Protein AF-A0A212DD60-F1 (afdb_monomer_lite)

Radius of gyration: 28.93 Å; chains: 1; bounding box: 45×68×99 Å

Secondary structure (DSSP, 8-state):
--------------------------S-S-TT-TTSSS----TTS---TTS-TTS--SHHHHHHHHHHHHHHHHHHHTTT---HHHHHHHHHHHHHHHHHHHHHHHHHHHHHT------HHHHHHHHHTHHHHHHHHHHHHHHHHHHHHHHHHHHHHHHHHHHHHHHHHHHTTSTTTTTTS--

Sequence (183 aa):
MNPAGLAAAGTPRQRKWRAQAPRSRSCLRPPLSPQDWEVQYQQDTPVAPRFDVNAPDLYIPAMAFITYVLVAGLALGTQDRFSPDLLGLQASSALAWLTLEVLAILLSLYLVTVNTDLSTIDLVAFLGYKYVGMIGGVLMGLLFGKIGYYLVLGWCCVSIFVFMVSWGSREGGTQGTQAFWTA

pLDDT: mean 71.84, std 19.44, range [35.56, 94.88]

InterPro domains:
  IPR005578 Yif1 family [PF03878] (31-165)
  IPR005578 Yif1 family [PTHR14083] (35-167)
  IPR036259 MFS transporter superfamily [SSF103473] (83-169)

Foldseek 3Di:
DDDDDDDDDDDDDDPPPPPPPPPPPPPPDPPPDPVVPDDPPPPPDPDPPVPGPPQLDLVLLVVLLVLLLVLVQVLCVVVVNRDVVVSVVVSVVVVVVLVVQLVVVVVVCVVVVDDDPDDSSSSSSVSSVVSVLVSCLSVLCSVVNPVRNVVSVVVVVVVVVCVVVVVVVVVVPPPPPVVVVVD

Structure (mmCIF, N/CA/C/O 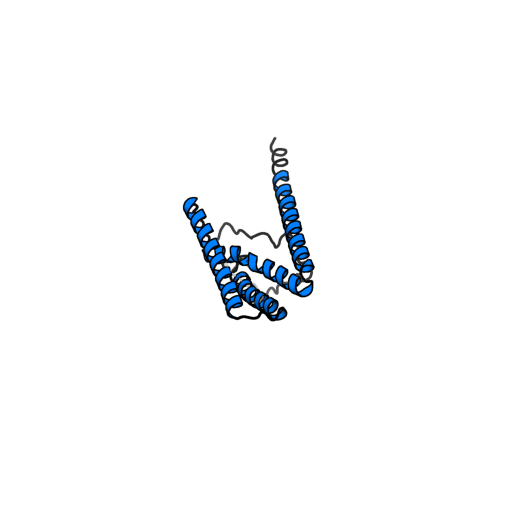backbone):
data_AF-A0A212DD60-F1
#
_entry.id   AF-A0A212DD60-F1
#
loop_
_atom_site.group_PDB
_atom_site.id
_atom_site.type_symbol
_atom_site.label_atom_id
_atom_site.label_alt_id
_atom_site.label_comp_id
_atom_site.label_asym_id
_atom_site.label_entity_id
_atom_site.label_seq_id
_atom_site.pdbx_PDB_ins_code
_atom_site.Cartn_x
_atom_site.Cartn_y
_atom_site.Cartn_z
_atom_site.occupancy
_atom_site.B_iso_or_equiv
_atom_site.auth_seq_id
_atom_site.auth_comp_id
_atom_site.auth_asym_id
_atom_site.auth_atom_id
_atom_site.pdbx_PDB_model_num
ATOM 1 N N . MET A 1 1 ? 7.075 41.152 -78.340 1.00 37.38 1 MET A N 1
ATOM 2 C CA . MET A 1 1 ? 6.644 42.468 -77.824 1.00 37.38 1 MET A CA 1
ATOM 3 C C . MET A 1 1 ? 5.267 42.321 -77.169 1.00 37.38 1 MET A C 1
ATOM 5 O O . MET A 1 1 ? 4.423 41.653 -77.745 1.00 37.38 1 MET A O 1
ATOM 9 N N . ASN A 1 2 ? 5.113 42.862 -75.954 1.00 40.03 2 ASN A N 1
ATOM 10 C CA . ASN A 1 2 ? 3.927 42.901 -75.055 1.00 40.03 2 ASN A CA 1
ATOM 11 C C . ASN A 1 2 ? 2.747 43.743 -75.646 1.00 40.03 2 ASN A C 1
ATOM 13 O O . ASN A 1 2 ? 3.021 44.391 -76.656 1.00 40.03 2 ASN A O 1
ATOM 17 N N . PRO A 1 3 ? 1.528 43.890 -75.038 1.00 50.59 3 PRO A N 1
ATOM 18 C CA . PRO A 1 3 ? 1.118 43.521 -73.667 1.00 50.59 3 PRO A CA 1
ATOM 19 C C . PRO A 1 3 ? -0.326 42.984 -73.411 1.00 50.59 3 PRO A C 1
ATOM 21 O O . PRO A 1 3 ? -1.246 43.091 -74.211 1.00 50.59 3 PRO A O 1
ATOM 24 N N . ALA A 1 4 ? -0.445 42.445 -72.191 1.00 40.06 4 ALA A N 1
ATOM 25 C CA . ALA A 1 4 ? -1.545 42.313 -71.221 1.00 40.06 4 ALA A CA 1
ATOM 26 C C . ALA A 1 4 ? -2.932 42.971 -71.432 1.00 40.06 4 ALA A C 1
ATOM 28 O O . ALA A 1 4 ? -3.050 44.119 -71.846 1.00 40.06 4 ALA A O 1
ATOM 29 N N . GLY A 1 5 ? -3.964 42.290 -70.905 1.00 40.28 5 GLY A N 1
ATOM 30 C CA . GLY A 1 5 ? -5.256 42.908 -70.574 1.00 40.28 5 GLY A CA 1
ATOM 31 C C . GLY A 1 5 ? -6.358 41.954 -70.096 1.00 40.28 5 GLY A C 1
ATOM 32 O O . GLY A 1 5 ? -7.496 42.090 -70.526 1.00 40.28 5 GLY A O 1
ATOM 33 N N . LEU A 1 6 ? -6.042 40.959 -69.256 1.00 40.97 6 LEU A N 1
ATOM 34 C CA . LEU A 1 6 ? -7.022 40.004 -68.723 1.00 40.97 6 LEU A CA 1
ATOM 35 C C . LEU A 1 6 ? -7.804 40.641 -67.558 1.00 40.97 6 LEU A C 1
ATOM 37 O O . LEU A 1 6 ? -7.264 40.840 -66.471 1.00 40.97 6 LEU A O 1
ATOM 41 N N . ALA A 1 7 ? -9.076 40.954 -67.791 1.00 43.47 7 ALA A N 1
ATOM 42 C CA . ALA A 1 7 ? -10.038 41.351 -66.772 1.00 43.47 7 ALA A CA 1
ATOM 43 C C . ALA A 1 7 ? -10.883 40.139 -66.360 1.00 43.47 7 ALA A C 1
ATOM 45 O O . ALA A 1 7 ? -11.528 39.543 -67.214 1.00 43.47 7 ALA A O 1
ATOM 46 N N . ALA A 1 8 ? -10.909 39.803 -65.068 1.00 44.59 8 ALA A N 1
ATOM 47 C CA . ALA A 1 8 ? -12.108 39.326 -64.369 1.00 44.59 8 ALA A CA 1
ATOM 48 C C . ALA A 1 8 ? -11.802 39.094 -62.882 1.00 44.59 8 ALA A C 1
ATOM 50 O O . ALA A 1 8 ? -10.918 38.328 -62.506 1.00 44.59 8 ALA A O 1
ATOM 51 N N . ALA A 1 9 ? -12.562 39.791 -62.045 1.00 48.00 9 ALA A N 1
ATOM 52 C CA . ALA A 1 9 ? -12.536 39.741 -60.595 1.00 48.00 9 ALA A CA 1
ATOM 53 C C . ALA A 1 9 ? -12.984 38.376 -60.036 1.00 48.00 9 ALA A C 1
ATOM 55 O O . ALA A 1 9 ? -13.905 37.755 -60.562 1.00 48.00 9 ALA A O 1
ATOM 56 N N . GLY A 1 10 ? -12.385 37.951 -58.917 1.00 44.12 10 GLY A N 1
ATOM 57 C CA . GLY A 1 10 ? -12.728 36.692 -58.252 1.00 44.12 10 GLY A CA 1
ATOM 58 C C . GLY A 1 10 ? -12.247 36.590 -56.802 1.00 44.12 10 GLY A C 1
ATOM 59 O O . GLY A 1 10 ? -11.324 35.846 -56.510 1.00 44.12 10 GLY A O 1
ATOM 60 N N . THR A 1 11 ? -12.947 37.287 -55.900 1.00 51.59 11 THR A N 1
ATOM 61 C CA . THR A 1 11 ? -13.166 36.983 -54.463 1.00 51.59 11 THR A CA 1
ATOM 62 C C . THR A 1 11 ? -11.984 36.906 -53.466 1.00 51.59 11 THR A C 1
ATOM 64 O O . THR A 1 11 ? -10.980 36.238 -53.706 1.00 51.59 11 THR A O 1
ATOM 67 N N . PRO A 1 12 ? -12.122 37.511 -52.264 1.00 45.69 12 PRO A N 1
ATOM 68 C CA . PRO A 1 12 ? -11.106 37.450 -51.218 1.00 45.69 12 PRO A CA 1
ATOM 69 C C . PRO A 1 12 ? -10.978 36.029 -50.655 1.00 45.69 12 PRO A C 1
ATOM 71 O O . PRO A 1 12 ? -11.964 35.370 -50.321 1.00 45.69 12 PRO A O 1
ATOM 74 N N . ARG A 1 13 ? -9.726 35.578 -50.526 1.00 50.28 13 ARG A N 1
ATOM 75 C CA . ARG A 1 13 ? -9.309 34.292 -49.955 1.00 50.28 13 ARG A CA 1
ATOM 76 C C . ARG A 1 13 ? -9.891 34.137 -48.542 1.00 50.28 13 ARG A C 1
ATOM 78 O O . ARG A 1 13 ? -9.369 34.670 -47.566 1.00 50.28 13 ARG A O 1
ATOM 85 N N . GLN A 1 14 ? -11.001 33.414 -48.448 1.00 42.41 14 GLN A N 1
ATOM 86 C CA . GLN A 1 14 ? -11.628 33.008 -47.196 1.00 42.41 14 GLN A CA 1
ATOM 87 C C . GLN A 1 14 ? -10.619 32.210 -46.361 1.00 42.41 14 GLN A C 1
ATOM 89 O O . GLN A 1 14 ? -10.235 31.096 -46.719 1.00 42.41 14 GLN A O 1
ATOM 94 N N . ARG A 1 15 ? -10.209 32.792 -45.228 1.00 53.84 15 ARG A N 1
ATOM 95 C CA . ARG A 1 15 ? -9.576 32.105 -44.099 1.00 53.84 15 ARG A CA 1
ATOM 96 C C . ARG A 1 15 ? -10.538 31.014 -43.614 1.00 53.84 15 ARG A C 1
ATOM 98 O O . ARG A 1 15 ? -11.402 31.254 -42.780 1.00 53.84 15 ARG A O 1
ATOM 105 N N . LYS A 1 16 ? -10.404 29.810 -44.165 1.00 44.06 16 LYS A N 1
ATOM 106 C CA . LYS A 1 16 ? -11.079 28.597 -43.695 1.00 44.06 16 LYS A CA 1
ATOM 107 C C . LYS A 1 16 ? -10.050 27.632 -43.121 1.00 44.06 16 LYS A C 1
ATOM 109 O O . LYS A 1 16 ? -9.906 26.513 -43.593 1.00 44.06 16 LYS A O 1
ATOM 114 N N . TRP A 1 17 ? -9.410 28.031 -42.027 1.00 35.56 17 TRP A N 1
ATOM 115 C CA . TRP A 1 17 ? -9.067 27.042 -41.010 1.00 35.56 17 TRP A CA 1
ATOM 116 C C . TRP A 1 17 ? -10.346 26.795 -40.218 1.00 35.56 17 TRP A C 1
ATOM 118 O O . TRP A 1 17 ? -10.566 27.353 -39.147 1.00 35.56 17 TRP A O 1
ATOM 128 N N . ARG A 1 18 ? -11.258 26.015 -40.819 1.00 42.81 18 ARG A N 1
ATOM 129 C CA . ARG A 1 18 ? -12.286 25.335 -40.036 1.00 42.81 18 ARG A CA 1
ATOM 130 C C . ARG A 1 18 ? -11.508 24.520 -39.019 1.00 42.81 18 ARG A C 1
ATOM 132 O O . ARG A 1 18 ? -10.772 23.621 -39.416 1.00 42.81 18 ARG A O 1
ATOM 139 N N . ALA A 1 19 ? -11.671 24.854 -37.745 1.00 47.44 19 ALA A N 1
ATOM 140 C CA . ALA A 1 19 ? -11.376 23.945 -36.659 1.00 47.44 19 ALA A CA 1
ATOM 141 C C . ALA A 1 19 ? -11.888 22.558 -37.072 1.00 47.44 19 ALA A C 1
ATOM 143 O O . ALA A 1 19 ? -13.089 22.365 -37.287 1.00 47.44 19 ALA A O 1
ATOM 144 N N . GLN A 1 20 ? -10.964 21.625 -37.285 1.00 50.19 20 GLN A N 1
ATOM 145 C CA . GLN A 1 20 ? -11.284 20.212 -37.347 1.00 50.19 20 GLN A CA 1
ATOM 146 C C . GLN A 1 20 ? -11.753 19.842 -35.946 1.00 50.19 20 GLN A C 1
ATOM 148 O O . GLN A 1 20 ? -10.970 19.475 -35.080 1.00 50.19 20 GLN A O 1
ATOM 153 N N . ALA A 1 21 ? -13.049 20.029 -35.706 1.00 43.25 21 ALA A N 1
ATOM 154 C CA . ALA A 1 21 ? -13.714 19.436 -34.568 1.00 43.25 21 ALA A CA 1
ATOM 155 C C . ALA A 1 21 ? -13.488 17.919 -34.676 1.00 43.25 21 ALA A C 1
ATOM 157 O O . ALA A 1 21 ? -13.837 17.342 -35.717 1.00 43.25 21 ALA A O 1
ATOM 158 N N . PRO A 1 22 ? -12.888 17.264 -33.668 1.00 45.69 22 PRO A N 1
ATOM 159 C CA . PRO A 1 22 ? -12.775 15.819 -33.682 1.00 45.69 22 PRO A CA 1
ATOM 160 C C . PRO A 1 22 ? -14.198 15.269 -33.737 1.00 45.69 22 PRO A C 1
ATOM 162 O O . PRO A 1 22 ? -15.049 15.607 -32.911 1.00 45.69 22 PRO A O 1
ATOM 165 N N . ARG A 1 23 ? -14.493 14.479 -34.774 1.00 46.38 23 ARG A N 1
ATOM 166 C CA . ARG A 1 23 ? -15.780 13.797 -34.911 1.00 46.38 23 ARG A CA 1
ATOM 167 C C . ARG A 1 23 ? -15.928 12.870 -33.707 1.00 46.38 23 ARG A C 1
ATOM 169 O O . ARG A 1 23 ? -15.377 11.776 -33.689 1.00 46.38 23 ARG A O 1
ATOM 176 N N . SER A 1 24 ? -16.678 13.339 -32.715 1.00 50.94 24 SER A N 1
ATOM 177 C CA . SER A 1 24 ? -17.151 12.577 -31.564 1.00 50.94 24 SER A CA 1
ATOM 178 C C . SER A 1 24 ? -18.050 11.436 -32.050 1.00 50.94 24 SER A C 1
ATOM 180 O O . SER A 1 24 ? -19.264 11.572 -32.189 1.00 50.94 24 SER A O 1
ATOM 182 N N . ARG A 1 25 ? -17.425 10.319 -32.424 1.00 44.94 25 ARG A N 1
ATOM 183 C CA . ARG A 1 25 ? -18.072 9.021 -32.659 1.00 44.94 25 ARG A CA 1
ATOM 184 C C . ARG A 1 25 ? -17.256 7.889 -32.025 1.00 44.94 25 ARG A C 1
ATOM 186 O O . ARG A 1 25 ? -17.195 6.794 -32.567 1.00 44.94 25 ARG A O 1
ATOM 193 N N . SER A 1 26 ? -16.645 8.159 -30.873 1.00 51.16 26 SER A N 1
ATOM 194 C CA . SER A 1 26 ? -15.806 7.190 -30.149 1.00 51.16 26 SER A CA 1
ATOM 195 C C . SER A 1 26 ? -16.390 6.759 -28.801 1.00 51.16 26 SER A C 1
ATOM 197 O O . SER A 1 26 ? -15.675 6.190 -27.992 1.00 51.16 26 SER A O 1
ATOM 199 N N . CYS A 1 27 ? -17.678 6.999 -28.537 1.00 48.38 27 CYS A N 1
ATOM 200 C CA . CYS A 1 27 ? -18.286 6.659 -27.241 1.00 48.38 27 CYS A CA 1
ATOM 201 C C . CYS A 1 27 ? -18.984 5.287 -27.205 1.00 48.38 27 CYS A C 1
ATOM 203 O O . CYS A 1 27 ? -19.535 4.924 -26.175 1.00 48.38 27 CYS A O 1
ATOM 205 N N . LEU A 1 28 ? -18.973 4.523 -28.302 1.00 54.62 28 LEU A N 1
ATOM 206 C CA . LEU A 1 28 ? -19.529 3.161 -28.361 1.00 54.62 28 LEU A CA 1
ATOM 207 C C . LEU A 1 28 ? -18.463 2.136 -28.768 1.00 54.62 28 LEU A C 1
ATOM 209 O O . LEU A 1 28 ? -18.697 1.267 -29.605 1.00 54.62 28 LEU A O 1
ATOM 213 N N . ARG A 1 29 ? -17.260 2.246 -28.200 1.00 50.09 29 ARG A N 1
ATOM 214 C CA . ARG A 1 29 ? -16.301 1.142 -28.244 1.00 50.09 29 ARG A CA 1
ATOM 215 C C . ARG A 1 29 ? -16.354 0.423 -26.893 1.00 50.09 29 ARG A C 1
ATOM 217 O O . ARG A 1 29 ? -16.260 1.102 -25.871 1.00 50.09 29 ARG A O 1
ATOM 224 N N . PRO A 1 30 ? -16.581 -0.902 -26.861 1.00 53.88 30 PRO A N 1
ATOM 225 C CA . PRO A 1 30 ? -16.566 -1.647 -25.611 1.00 53.88 30 PRO A CA 1
ATOM 226 C C . PRO A 1 30 ? -15.186 -1.507 -24.946 1.00 53.88 30 PRO A C 1
ATOM 228 O O . PRO A 1 30 ? -14.181 -1.539 -25.655 1.00 53.88 30 PRO A O 1
ATOM 231 N N . PRO A 1 31 ? -15.119 -1.377 -23.610 1.00 54.91 31 PRO A N 1
ATOM 232 C CA . PRO A 1 31 ? -13.901 -1.042 -22.857 1.00 54.91 31 PRO A CA 1
ATOM 233 C C . PRO A 1 31 ? -12.820 -2.143 -22.846 1.00 54.91 31 PRO A C 1
ATOM 235 O O . PRO A 1 31 ? -11.879 -2.070 -22.068 1.00 54.91 31 PRO A O 1
ATOM 238 N N . LEU A 1 32 ? -12.957 -3.174 -23.684 1.00 52.44 32 LEU A N 1
ATOM 239 C CA . LEU A 1 32 ? -12.063 -4.330 -23.777 1.00 52.44 32 LEU A CA 1
ATOM 240 C C . LEU A 1 32 ? -11.499 -4.513 -25.201 1.00 52.44 32 LEU A C 1
ATOM 242 O O . LEU A 1 32 ? -11.320 -5.639 -25.662 1.00 52.44 32 LEU A O 1
ATOM 246 N N . SER A 1 33 ? -11.237 -3.431 -25.941 1.00 48.25 33 SER A N 1
ATOM 247 C CA . SER A 1 33 ? -10.481 -3.529 -27.198 1.00 48.25 33 SER A CA 1
ATOM 248 C C . SER A 1 33 ? -9.036 -3.964 -26.914 1.00 48.25 33 SER A C 1
ATOM 250 O O . SER A 1 33 ? -8.317 -3.252 -26.212 1.00 48.25 33 SER A O 1
ATOM 252 N N . PRO A 1 34 ? -8.553 -5.082 -27.494 1.00 58.25 34 PRO A N 1
ATOM 253 C CA . PRO A 1 34 ? -7.191 -5.551 -27.269 1.00 58.25 34 PRO A CA 1
ATOM 254 C C . PRO A 1 34 ? -6.089 -4.654 -27.856 1.00 58.25 34 PRO A C 1
ATOM 256 O O . PRO A 1 34 ? -4.925 -5.009 -27.764 1.00 58.25 34 PRO A O 1
ATOM 259 N N . GLN A 1 35 ? -6.427 -3.551 -28.519 1.00 51.91 35 GLN A N 1
ATOM 260 C CA . GLN A 1 35 ? -5.444 -2.644 -29.114 1.00 51.91 35 GLN A CA 1
ATOM 261 C C . GLN A 1 35 ? -5.081 -1.460 -28.206 1.00 51.91 35 GLN A C 1
ATOM 263 O O . GLN A 1 35 ? -4.056 -0.833 -28.435 1.00 51.91 35 GLN A O 1
ATOM 268 N N . ASP A 1 36 ? -5.882 -1.157 -27.179 1.00 48.06 36 ASP A N 1
ATOM 269 C CA . ASP A 1 36 ? -5.658 0.017 -26.317 1.00 48.06 36 ASP A CA 1
ATOM 270 C C . ASP A 1 36 ? -4.779 -0.293 -25.081 1.00 48.06 36 ASP A C 1
ATOM 272 O O . ASP A 1 36 ? -4.447 0.619 -24.330 1.00 48.06 36 ASP A O 1
ATOM 276 N N . TRP A 1 37 ? -4.397 -1.562 -24.859 1.00 54.91 37 TRP A N 1
ATOM 277 C CA . TRP A 1 37 ? -3.524 -1.995 -23.749 1.00 54.91 37 TRP A CA 1
ATOM 278 C C . TRP A 1 37 ? -2.078 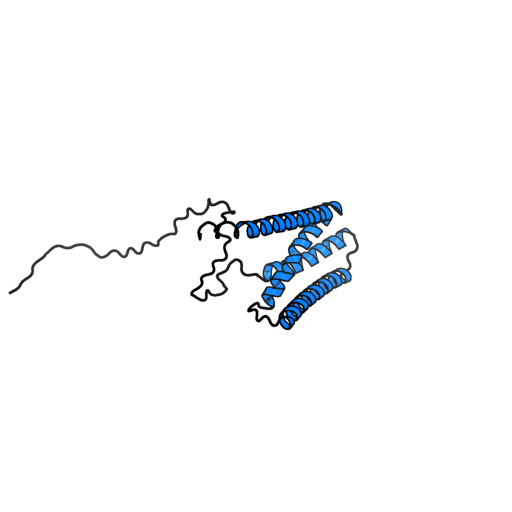-2.291 -24.170 1.00 54.91 37 TRP A C 1
ATOM 280 O O . TRP A 1 37 ? -1.265 -2.659 -23.322 1.00 54.91 37 TRP A O 1
ATOM 290 N N . GLU A 1 38 ? -1.736 -2.149 -25.455 1.00 48.22 38 GLU A N 1
ATOM 291 C CA . GLU A 1 38 ? -0.331 -2.206 -25.861 1.00 48.22 38 GLU A CA 1
ATOM 292 C C . GLU A 1 38 ? 0.395 -0.944 -25.388 1.00 48.22 38 GLU A C 1
ATOM 294 O O . GLU A 1 38 ? -0.006 0.180 -25.698 1.00 48.22 38 GLU A O 1
ATOM 299 N N . VAL A 1 39 ? 1.495 -1.142 -24.661 1.00 51.41 39 VAL A N 1
ATOM 300 C CA . VAL A 1 39 ? 2.445 -0.075 -24.339 1.00 51.41 39 VAL A CA 1
ATOM 301 C C . VAL A 1 39 ? 3.002 0.460 -25.662 1.00 51.41 39 VAL A C 1
ATOM 303 O O . VAL A 1 39 ? 3.687 -0.253 -26.397 1.00 51.41 39 VAL A O 1
ATOM 306 N N . GLN A 1 40 ? 2.671 1.706 -26.007 1.00 50.06 40 GLN A N 1
ATOM 307 C CA . GLN A 1 40 ? 3.165 2.374 -27.213 1.00 50.06 40 GLN A CA 1
ATOM 308 C C . GLN A 1 40 ? 4.657 2.696 -27.047 1.00 50.06 40 GLN A C 1
ATOM 310 O O . GLN A 1 40 ? 5.035 3.777 -26.600 1.00 50.06 40 GLN A O 1
ATOM 315 N N . TYR A 1 41 ? 5.525 1.766 -27.441 1.00 47.66 41 TYR A N 1
ATOM 316 C CA . TYR A 1 41 ? 6.954 2.031 -27.571 1.00 47.66 41 TYR A CA 1
ATOM 317 C C . TYR A 1 41 ? 7.206 2.853 -28.847 1.00 47.66 41 TYR A C 1
ATOM 319 O O . TYR A 1 41 ? 7.440 2.307 -29.924 1.00 47.66 41 TYR A O 1
ATOM 327 N N . GLN A 1 42 ? 7.147 4.187 -28.756 1.00 44.91 42 GLN A N 1
ATOM 328 C CA . GLN A 1 42 ? 7.713 5.044 -29.804 1.00 44.91 42 GLN A CA 1
ATOM 329 C C . GLN A 1 42 ? 9.241 4.969 -29.728 1.00 44.91 42 GLN A C 1
ATOM 331 O O . GLN A 1 42 ? 9.862 5.550 -28.844 1.00 44.91 42 GLN A O 1
ATOM 336 N N . GLN A 1 43 ? 9.842 4.248 -30.670 1.00 53.69 43 GLN A N 1
ATOM 337 C CA . GLN A 1 43 ? 11.259 3.889 -30.636 1.00 53.69 43 GLN A CA 1
ATOM 338 C C . GLN A 1 43 ? 12.221 5.014 -31.079 1.00 53.69 43 GLN A C 1
ATOM 340 O O . GLN A 1 43 ? 13.425 4.844 -30.948 1.00 53.69 43 GLN A O 1
ATOM 345 N N . ASP A 1 44 ? 11.726 6.179 -31.528 1.00 46.19 44 ASP A N 1
ATOM 346 C CA . ASP A 1 44 ? 12.571 7.199 -32.184 1.00 46.19 44 ASP A CA 1
ATOM 347 C C . ASP A 1 44 ? 12.399 8.653 -31.698 1.00 46.19 44 ASP A C 1
ATOM 349 O O . ASP A 1 44 ? 12.858 9.596 -32.346 1.00 46.19 44 ASP A O 1
ATOM 353 N N . THR A 1 45 ? 11.772 8.913 -30.547 1.00 46.31 45 THR A N 1
ATOM 354 C CA . THR A 1 45 ? 11.842 10.246 -29.909 1.00 46.31 45 THR A CA 1
ATOM 355 C C . THR A 1 45 ? 11.603 10.122 -28.404 1.00 46.31 45 THR A C 1
ATOM 357 O O . THR A 1 45 ? 10.675 9.412 -28.025 1.00 46.31 45 THR A O 1
ATOM 360 N N . PRO A 1 46 ? 12.373 10.797 -27.523 1.00 44.88 46 PRO A N 1
ATOM 361 C CA . PRO A 1 46 ? 12.106 10.771 -26.089 1.00 44.88 46 PRO A CA 1
ATOM 362 C C . PRO A 1 46 ? 10.738 11.407 -25.823 1.00 44.88 46 PRO A C 1
ATOM 364 O O . PRO A 1 46 ? 10.584 12.629 -25.865 1.00 44.88 46 PRO A O 1
ATOM 367 N N . VAL A 1 47 ? 9.717 10.584 -25.595 1.00 52.72 47 VAL A N 1
ATOM 368 C CA . VAL A 1 47 ? 8.409 11.066 -25.158 1.00 52.72 47 VAL A CA 1
ATOM 369 C C . VAL A 1 47 ? 8.556 11.481 -23.698 1.00 52.72 47 VAL A C 1
ATOM 371 O O . VAL A 1 47 ? 9.077 10.732 -22.874 1.00 52.72 47 VAL A O 1
ATOM 374 N N . ALA A 1 48 ? 8.138 12.703 -23.367 1.00 48.75 48 ALA A N 1
ATOM 375 C CA . ALA A 1 48 ? 8.192 13.168 -21.990 1.00 48.75 48 ALA A CA 1
ATOM 376 C C . ALA A 1 48 ? 7.387 12.203 -21.082 1.00 48.75 48 ALA A C 1
ATOM 378 O O . ALA A 1 48 ? 6.240 11.905 -21.425 1.00 48.75 48 ALA A O 1
ATOM 379 N N . PRO A 1 49 ? 7.910 11.790 -19.908 1.00 47.88 49 PRO A N 1
ATOM 380 C CA . PRO A 1 49 ? 7.294 10.813 -18.987 1.00 47.88 49 PRO A CA 1
ATOM 381 C C . PRO A 1 49 ? 5.865 11.115 -18.485 1.00 47.88 49 PRO A C 1
ATOM 383 O O . PRO A 1 49 ? 5.311 10.361 -17.698 1.00 47.88 49 PRO A O 1
ATOM 386 N N . ARG A 1 50 ? 5.254 12.230 -18.906 1.00 51.38 50 ARG A N 1
ATOM 387 C CA . ARG A 1 50 ? 3.865 12.622 -18.608 1.00 51.38 50 ARG A CA 1
ATOM 388 C C . ARG A 1 50 ? 2.823 12.011 -19.559 1.00 51.38 50 ARG A C 1
ATOM 390 O O . ARG A 1 50 ? 1.641 12.269 -19.358 1.00 51.38 50 ARG A O 1
ATOM 397 N N . PHE A 1 51 ? 3.235 11.290 -20.604 1.00 49.34 51 PHE A N 1
ATOM 398 C CA . PHE A 1 51 ? 2.337 10.818 -21.671 1.00 49.34 51 PHE A CA 1
ATOM 399 C C . PHE A 1 51 ? 2.032 9.316 -21.656 1.00 49.34 51 PHE A C 1
ATOM 401 O O . PHE A 1 51 ? 1.238 8.877 -22.485 1.00 49.34 51 PHE A O 1
ATOM 408 N N . ASP A 1 52 ? 2.586 8.546 -20.718 1.00 53.78 52 ASP A N 1
ATOM 409 C CA . ASP A 1 52 ? 2.187 7.153 -20.522 1.00 53.78 52 ASP A CA 1
ATOM 410 C C . ASP A 1 52 ? 1.218 7.058 -19.336 1.00 53.78 52 ASP A C 1
ATOM 412 O O . ASP A 1 52 ? 1.592 7.257 -18.180 1.00 53.78 52 ASP A O 1
ATOM 416 N N . VAL A 1 53 ? -0.062 6.822 -19.636 1.00 55.56 53 VAL A N 1
ATOM 417 C CA . VAL A 1 53 ? -1.139 6.700 -18.635 1.00 55.56 53 VAL A CA 1
ATOM 418 C C . VAL A 1 53 ? -0.938 5.460 -17.755 1.00 55.56 53 VAL A C 1
ATOM 420 O O . VAL A 1 53 ? -1.488 5.402 -16.659 1.00 55.56 53 VAL A O 1
ATOM 423 N N . ASN A 1 54 ? -0.139 4.490 -18.215 1.00 56.75 54 ASN A N 1
ATOM 424 C CA . ASN A 1 54 ? 0.109 3.226 -17.530 1.00 56.75 54 ASN A CA 1
ATOM 425 C C . ASN A 1 54 ? 1.452 3.192 -16.772 1.00 56.75 54 ASN A C 1
ATOM 427 O O . ASN A 1 54 ? 1.847 2.137 -16.274 1.00 56.75 54 ASN A O 1
ATOM 431 N N . ALA A 1 55 ? 2.173 4.318 -16.697 1.00 58.88 55 ALA A N 1
ATOM 432 C CA . ALA A 1 55 ? 3.393 4.400 -15.901 1.00 58.88 55 ALA A CA 1
ATOM 433 C C . ALA A 1 55 ? 3.067 4.158 -14.412 1.00 58.88 55 ALA A C 1
ATOM 435 O O . ALA A 1 55 ? 2.092 4.727 -13.913 1.00 58.88 55 ALA A O 1
ATOM 436 N N . PRO A 1 56 ? 3.852 3.322 -13.701 1.00 65.38 56 PRO A N 1
ATOM 437 C CA . PRO A 1 56 ? 3.565 2.923 -12.327 1.00 65.38 56 PRO A CA 1
ATOM 438 C C . PRO A 1 56 ? 3.537 4.150 -11.411 1.00 65.38 56 PRO A C 1
ATOM 440 O O . PRO A 1 56 ? 4.557 4.768 -11.116 1.00 65.38 56 PRO A O 1
ATOM 443 N N . ASP A 1 57 ? 2.342 4.521 -10.970 1.00 79.06 57 ASP A N 1
ATOM 444 C CA . ASP A 1 57 ? 2.105 5.679 -10.129 1.00 79.06 57 ASP A CA 1
ATOM 445 C C . ASP A 1 57 ? 2.236 5.316 -8.644 1.00 79.06 57 ASP A C 1
ATOM 447 O O . ASP A 1 57 ? 1.808 4.259 -8.180 1.00 79.06 57 ASP A O 1
ATOM 451 N N . LEU A 1 58 ? 2.806 6.227 -7.853 1.00 82.25 58 LEU A N 1
ATOM 452 C CA . LEU A 1 58 ? 2.914 6.040 -6.403 1.00 82.25 58 LEU A CA 1
ATOM 453 C C . LEU A 1 58 ? 1.590 6.336 -5.671 1.00 82.25 58 LEU A C 1
ATOM 455 O O . LEU A 1 58 ? 1.430 5.984 -4.501 1.00 82.25 58 LEU A O 1
ATOM 459 N N . TYR A 1 59 ? 0.629 6.987 -6.335 1.00 85.81 59 TYR A N 1
ATOM 460 C CA . TYR A 1 59 ? -0.616 7.420 -5.701 1.00 85.81 59 TYR A CA 1
ATOM 461 C C . TYR A 1 59 ? -1.477 6.234 -5.261 1.00 85.81 59 TYR A C 1
ATOM 463 O O . TYR A 1 59 ? -1.893 6.192 -4.100 1.00 85.81 59 TYR A O 1
ATOM 471 N N . ILE A 1 60 ? -1.710 5.262 -6.151 1.00 86.56 60 ILE A N 1
ATOM 472 C CA . ILE A 1 60 ? -2.514 4.075 -5.830 1.00 86.56 60 ILE A CA 1
ATOM 473 C C . ILE A 1 60 ? -1.926 3.309 -4.625 1.00 86.56 60 ILE A C 1
ATOM 475 O O . ILE A 1 60 ? -2.657 3.098 -3.653 1.00 86.56 60 ILE A O 1
ATOM 479 N N . PRO A 1 61 ? -0.625 2.966 -4.594 1.00 87.62 61 PRO A N 1
ATOM 480 C CA . PRO A 1 61 ? 0.024 2.345 -3.438 1.00 87.62 61 PRO A CA 1
ATOM 481 C C . PRO A 1 61 ? -0.039 3.162 -2.143 1.00 87.62 61 PRO A C 1
ATOM 483 O O . PRO A 1 61 ? -0.308 2.605 -1.076 1.00 87.62 61 PRO A O 1
ATOM 486 N N . ALA A 1 62 ? 0.176 4.480 -2.209 1.00 88.69 62 ALA A N 1
ATOM 487 C CA . ALA A 1 62 ? 0.141 5.341 -1.027 1.00 88.69 62 ALA A CA 1
ATOM 488 C C . ALA A 1 62 ? -1.269 5.412 -0.418 1.00 88.69 62 ALA A C 1
ATOM 490 O O . ALA A 1 62 ? -1.445 5.260 0.794 1.00 88.69 62 ALA A O 1
ATOM 491 N N . MET A 1 63 ? -2.289 5.578 -1.261 1.00 92.31 63 MET A N 1
ATOM 492 C CA . MET A 1 63 ? -3.682 5.569 -0.818 1.00 92.31 63 MET A CA 1
ATOM 493 C C . MET A 1 63 ? -4.114 4.187 -0.319 1.00 92.31 63 MET A C 1
ATOM 495 O O . MET A 1 63 ? -4.826 4.090 0.684 1.00 92.31 63 MET A O 1
ATOM 499 N N . ALA A 1 64 ? -3.645 3.111 -0.955 1.00 91.50 64 ALA A N 1
ATOM 500 C CA . ALA A 1 64 ? -3.876 1.746 -0.492 1.00 91.50 64 ALA A CA 1
ATOM 501 C C . ALA A 1 64 ? -3.273 1.511 0.904 1.00 91.50 64 ALA A C 1
ATOM 503 O O . ALA A 1 64 ? -3.912 0.929 1.775 1.00 91.50 64 ALA A O 1
ATOM 504 N N . PHE A 1 65 ? -2.076 2.025 1.179 1.00 91.62 65 PHE A N 1
ATOM 505 C CA . PHE A 1 65 ? -1.483 1.911 2.509 1.00 91.62 65 PHE A CA 1
ATOM 506 C C . PHE A 1 65 ? -2.330 2.608 3.588 1.00 91.62 65 PHE A C 1
ATOM 508 O O . PHE A 1 65 ? -2.643 2.009 4.618 1.00 91.62 65 PHE A O 1
ATOM 515 N N . ILE A 1 66 ? -2.764 3.849 3.341 1.00 92.44 66 ILE A N 1
ATOM 516 C CA . ILE A 1 66 ? -3.588 4.609 4.297 1.00 92.44 66 ILE A CA 1
ATOM 517 C C . ILE A 1 66 ? -4.924 3.898 4.541 1.00 92.44 66 ILE A C 1
ATOM 519 O O . ILE A 1 66 ? -5.332 3.694 5.684 1.00 92.44 66 ILE A O 1
ATOM 523 N N . THR A 1 67 ? -5.599 3.481 3.470 1.00 93.44 67 THR A N 1
ATOM 524 C CA . THR A 1 67 ? -6.886 2.779 3.569 1.00 93.44 67 THR A CA 1
ATOM 525 C C . THR A 1 67 ? -6.754 1.428 4.261 1.00 93.44 67 THR A C 1
ATOM 527 O O . THR A 1 67 ? -7.615 1.090 5.068 1.00 93.44 67 THR A O 1
ATOM 530 N N . TYR A 1 68 ? -5.664 0.689 4.044 1.00 93.12 68 TYR A N 1
ATOM 531 C CA . TYR A 1 68 ? -5.375 -0.540 4.780 1.00 93.12 68 TYR A CA 1
ATOM 532 C C . TYR A 1 68 ? -5.288 -0.297 6.291 1.00 93.12 68 TYR A C 1
ATOM 534 O O . TYR A 1 68 ? -5.932 -1.014 7.056 1.00 93.12 68 TYR A O 1
ATOM 542 N N . VAL A 1 69 ? -4.559 0.736 6.730 1.00 92.19 69 VAL A N 1
ATOM 543 C CA . VAL A 1 69 ? -4.456 1.087 8.158 1.00 92.19 69 VAL A CA 1
ATOM 544 C C . VAL A 1 69 ? -5.827 1.460 8.731 1.00 92.19 69 VAL A C 1
ATOM 546 O O . VAL A 1 69 ? -6.189 0.997 9.813 1.00 92.19 69 VAL A O 1
ATOM 549 N N . LEU A 1 70 ? -6.625 2.237 7.993 1.00 92.00 70 LEU A N 1
ATOM 550 C CA . LEU A 1 70 ? -7.974 2.627 8.416 1.00 92.00 70 LEU A CA 1
ATOM 551 C C . LEU A 1 70 ? -8.928 1.430 8.514 1.00 92.00 70 LEU A C 1
ATOM 553 O O . LEU A 1 70 ? -9.658 1.307 9.495 1.00 92.00 70 LEU A O 1
ATOM 557 N N . VAL A 1 71 ? -8.913 0.535 7.525 1.00 91.31 71 VAL A N 1
ATOM 558 C CA . VAL A 1 71 ? -9.764 -0.663 7.493 1.00 91.31 71 VAL A CA 1
ATOM 559 C C . VAL A 1 71 ? -9.335 -1.667 8.564 1.00 91.31 71 VAL A C 1
ATOM 561 O O . VAL A 1 71 ? -10.192 -2.253 9.223 1.00 91.31 71 VAL A O 1
ATOM 564 N N . ALA A 1 72 ? -8.032 -1.834 8.802 1.00 89.06 72 ALA A N 1
ATOM 565 C CA . ALA A 1 72 ? -7.526 -2.640 9.911 1.00 89.06 72 ALA A CA 1
ATOM 566 C C . ALA A 1 72 ? -7.970 -2.066 11.267 1.00 89.06 72 ALA A C 1
ATOM 568 O O . ALA A 1 72 ? -8.401 -2.816 12.142 1.00 89.06 72 ALA A O 1
ATOM 569 N N . GLY A 1 73 ? -7.946 -0.738 11.419 1.00 89.00 73 GLY A N 1
ATOM 570 C CA . GLY A 1 73 ? -8.525 -0.055 12.572 1.00 89.00 73 GLY A CA 1
ATOM 571 C C . GLY A 1 73 ? -10.006 -0.347 12.731 1.00 89.00 73 GLY A C 1
ATOM 572 O O . GLY A 1 73 ? -10.425 -0.825 13.779 1.00 89.00 73 GLY A O 1
ATOM 573 N N . LEU A 1 74 ? -10.794 -0.135 11.676 1.00 90.62 74 LEU A N 1
ATOM 574 C CA . LEU A 1 74 ? -12.225 -0.427 11.680 1.00 90.62 74 LEU A CA 1
ATOM 575 C C . LEU A 1 74 ? -12.502 -1.873 12.118 1.00 90.62 74 LEU A C 1
ATOM 577 O O . LEU A 1 74 ? -13.350 -2.097 12.979 1.00 90.62 74 LEU A O 1
ATOM 581 N N . ALA A 1 75 ? -11.748 -2.841 11.593 1.00 88.19 75 ALA A N 1
ATOM 582 C CA . ALA A 1 75 ? -11.873 -4.244 11.975 1.00 88.19 75 ALA A CA 1
ATOM 583 C C . ALA A 1 75 ? -11.570 -4.480 13.469 1.00 88.19 75 ALA A C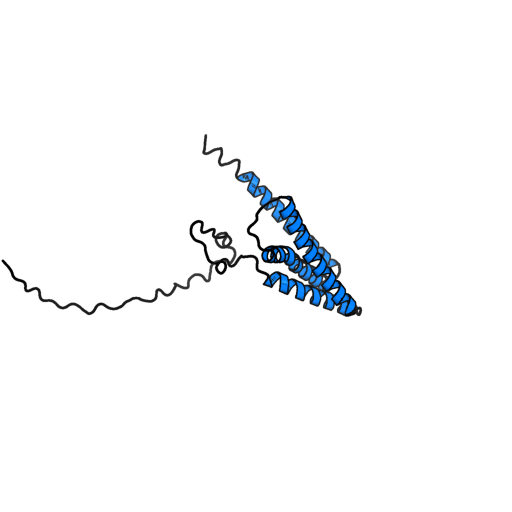 1
ATOM 585 O O . ALA A 1 75 ? -12.331 -5.179 14.138 1.00 88.19 75 ALA A O 1
ATOM 586 N N . LEU A 1 76 ? -10.518 -3.863 14.022 1.00 87.38 76 LEU A N 1
ATOM 587 C CA . LEU A 1 76 ? -10.214 -3.916 15.462 1.00 87.38 76 LEU A CA 1
ATOM 588 C C . LEU A 1 76 ? -11.317 -3.267 16.311 1.00 87.38 76 LEU A C 1
ATOM 590 O O . LEU A 1 76 ? -11.613 -3.733 17.413 1.00 87.38 76 LEU A O 1
ATOM 594 N N . GLY A 1 77 ? -11.960 -2.227 15.784 1.00 86.75 77 GLY A N 1
ATOM 595 C CA . GLY A 1 77 ? -13.082 -1.563 16.431 1.00 86.75 77 GLY A CA 1
ATOM 596 C C . GLY A 1 77 ? -14.349 -2.367 16.507 1.00 86.75 77 GLY A C 1
ATOM 597 O O . GLY A 1 77 ? -14.990 -2.380 17.550 1.00 86.75 77 GLY A O 1
ATOM 598 N N . THR A 1 78 ? -14.674 -3.099 15.444 1.00 86.25 78 THR A N 1
ATOM 599 C CA . THR A 1 78 ? -15.819 -4.021 15.469 1.00 86.25 78 THR A CA 1
ATOM 600 C C . THR A 1 78 ? -15.661 -5.161 16.478 1.00 86.25 78 THR A C 1
ATOM 602 O O . THR A 1 78 ? -16.629 -5.852 16.767 1.00 86.25 78 THR A O 1
ATOM 605 N N . GLN A 1 79 ? -14.454 -5.360 17.016 1.00 83.94 79 GLN A N 1
ATOM 606 C CA . GLN A 1 79 ? -14.141 -6.380 18.016 1.00 83.94 79 GLN A CA 1
ATOM 607 C C . GLN A 1 79 ? -13.969 -5.801 19.432 1.00 83.94 79 GLN A C 1
ATOM 609 O O . GLN A 1 79 ? -13.466 -6.512 20.301 1.00 83.94 79 GLN A O 1
ATOM 614 N N . ASP A 1 80 ? -14.310 -4.523 19.662 1.00 81.62 80 ASP A N 1
ATOM 615 C CA . ASP A 1 80 ? -14.126 -3.799 20.937 1.00 81.62 80 ASP A CA 1
ATOM 616 C C . ASP A 1 80 ? -12.675 -3.815 21.467 1.00 81.62 80 ASP A C 1
ATOM 618 O O . ASP A 1 80 ? -12.404 -3.639 22.655 1.00 81.62 80 ASP A O 1
ATOM 622 N N . ARG A 1 81 ? -11.703 -4.029 20.572 1.00 82.88 81 ARG A N 1
ATOM 623 C CA . ARG A 1 81 ? -10.264 -4.155 20.874 1.00 82.88 81 ARG A CA 1
ATOM 624 C C . ARG A 1 81 ? -9.478 -2.964 20.340 1.00 82.88 81 ARG A C 1
ATOM 626 O O . ARG A 1 81 ? -8.284 -3.078 20.057 1.00 82.88 81 ARG A O 1
ATOM 633 N N . PHE A 1 82 ? -10.145 -1.825 20.172 1.00 80.81 82 PHE A N 1
ATOM 634 C CA . PHE A 1 82 ? -9.498 -0.621 19.680 1.00 80.81 82 PHE A CA 1
ATOM 635 C C . PHE A 1 82 ? -8.440 -0.164 20.682 1.00 80.81 82 PHE A C 1
ATOM 637 O O . PHE A 1 82 ? -8.749 0.302 21.774 1.00 80.81 82 PHE A O 1
ATOM 644 N N . SER A 1 83 ? -7.180 -0.290 20.283 1.00 86.12 83 SER A N 1
ATOM 645 C CA . SER A 1 83 ? -6.061 0.339 20.962 1.00 86.12 83 SER A CA 1
ATOM 646 C C . SER A 1 83 ? -5.251 1.109 19.921 1.00 86.12 83 SER A C 1
ATOM 648 O O . SER A 1 83 ? -4.861 0.514 18.908 1.00 86.12 83 SER A O 1
ATOM 650 N N . PRO A 1 84 ? -5.007 2.416 20.123 1.00 84.94 84 PRO A N 1
ATOM 651 C CA . PRO A 1 84 ? -4.209 3.212 19.195 1.00 84.94 84 PRO A CA 1
ATOM 652 C C . PRO A 1 84 ? -2.784 2.658 19.040 1.00 84.94 84 PRO A C 1
ATOM 654 O O . PRO A 1 84 ? -2.212 2.766 17.956 1.00 84.94 84 PRO A O 1
ATOM 657 N N . ASP A 1 85 ? -2.254 1.976 20.063 1.00 90.69 85 ASP A N 1
ATOM 658 C CA . ASP A 1 85 ? -0.968 1.275 19.996 1.00 90.69 85 ASP A CA 1
ATOM 659 C C . ASP A 1 85 ? -0.958 0.161 18.945 1.00 90.69 85 ASP A C 1
ATOM 661 O O . ASP A 1 85 ? 0.008 0.024 18.200 1.00 90.69 85 ASP A O 1
ATOM 665 N N . LEU A 1 86 ? -2.042 -0.616 18.828 1.00 88.62 86 LEU A N 1
ATOM 666 C CA . LEU A 1 86 ? -2.128 -1.700 17.842 1.00 88.62 86 LEU A CA 1
ATOM 667 C C . LEU A 1 86 ? -2.208 -1.155 16.416 1.00 88.62 86 LEU A C 1
ATOM 669 O O . LEU A 1 86 ? -1.600 -1.716 15.506 1.00 88.62 86 LEU A O 1
ATOM 673 N N . LEU A 1 87 ? -2.924 -0.045 16.225 1.00 90.38 87 LEU A N 1
ATOM 674 C CA . LEU A 1 87 ? -3.020 0.617 14.927 1.00 90.38 87 LEU A CA 1
ATOM 675 C C . LEU A 1 87 ? -1.657 1.167 14.486 1.00 90.38 87 LEU A C 1
ATOM 677 O O . LEU A 1 87 ? -1.232 0.949 13.350 1.00 90.38 87 LEU A O 1
ATOM 681 N N . GLY A 1 88 ? -0.957 1.839 15.405 1.00 90.88 88 GLY A N 1
ATOM 682 C CA . GLY A 1 88 ? 0.385 2.367 15.175 1.00 90.88 88 GLY A CA 1
ATOM 683 C C . GLY A 1 88 ? 1.411 1.263 14.922 1.00 90.88 88 GLY A C 1
ATOM 684 O O . GLY A 1 88 ? 2.227 1.382 14.007 1.00 90.88 88 GLY A O 1
ATOM 685 N N . LEU A 1 89 ? 1.336 0.157 15.667 1.00 92.81 89 LEU A N 1
ATOM 686 C CA . LEU A 1 89 ? 2.200 -1.009 15.482 1.00 92.81 89 LEU A CA 1
ATOM 687 C C . LEU A 1 89 ? 1.953 -1.695 14.131 1.00 92.81 89 LEU A C 1
ATOM 689 O O . LEU A 1 89 ? 2.903 -2.044 13.429 1.00 92.81 89 LEU A O 1
ATOM 693 N N . GLN A 1 90 ? 0.690 -1.857 13.731 1.00 91.81 90 GLN A N 1
ATOM 694 C CA . GLN A 1 90 ? 0.333 -2.447 12.441 1.00 91.81 90 GLN A CA 1
ATOM 695 C C . GLN A 1 90 ? 0.806 -1.573 11.273 1.00 91.81 90 GLN A C 1
ATOM 697 O O . GLN A 1 90 ? 1.384 -2.081 10.314 1.00 91.81 90 GLN A O 1
ATOM 702 N N . ALA A 1 91 ? 0.614 -0.254 11.364 1.00 92.75 91 ALA A N 1
ATOM 703 C CA . ALA A 1 91 ? 1.089 0.684 10.351 1.00 92.75 91 ALA A CA 1
ATOM 704 C C . ALA A 1 91 ? 2.625 0.685 10.258 1.00 92.75 91 ALA A C 1
ATOM 706 O O . ALA A 1 91 ? 3.184 0.588 9.166 1.00 92.75 91 ALA A O 1
ATOM 707 N N . SER A 1 92 ? 3.310 0.731 11.405 1.00 94.88 92 SER A N 1
ATOM 708 C CA . SER A 1 92 ? 4.776 0.760 11.465 1.00 94.88 92 SER A CA 1
ATOM 709 C C . SER A 1 92 ? 5.399 -0.544 10.971 1.00 94.88 92 SER A C 1
ATOM 711 O O . SER A 1 92 ? 6.383 -0.508 10.239 1.00 94.88 92 SER A O 1
ATOM 713 N N . SER A 1 93 ? 4.819 -1.698 11.317 1.00 94.00 93 SER A N 1
ATOM 714 C CA . SER A 1 93 ? 5.309 -3.000 10.847 1.00 94.00 93 SER A CA 1
ATOM 715 C C . SER A 1 93 ? 5.093 -3.193 9.343 1.00 94.00 93 SER A C 1
ATOM 717 O O . SER A 1 93 ? 5.990 -3.687 8.661 1.00 94.00 93 SER A O 1
ATOM 719 N N . ALA A 1 94 ? 3.961 -2.740 8.794 1.00 91.62 94 ALA A N 1
ATOM 720 C CA . ALA A 1 94 ? 3.717 -2.746 7.353 1.00 91.62 94 ALA A CA 1
ATOM 721 C C . ALA A 1 94 ? 4.704 -1.836 6.595 1.00 91.62 94 ALA A C 1
ATOM 723 O O . ALA A 1 94 ? 5.258 -2.239 5.571 1.00 91.62 94 ALA A O 1
ATOM 724 N N . LEU A 1 95 ? 4.986 -0.639 7.121 1.00 91.50 95 LEU A N 1
ATOM 725 C CA . LEU A 1 95 ? 5.969 0.282 6.541 1.00 91.50 95 LEU A CA 1
ATOM 726 C C . LEU A 1 95 ? 7.398 -0.278 6.633 1.00 91.50 95 LEU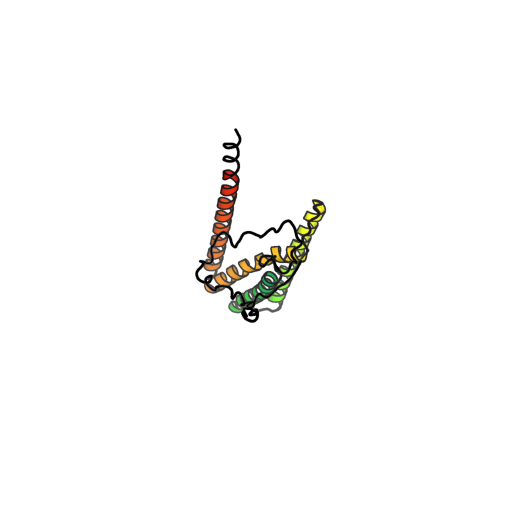 A C 1
ATOM 728 O O . LEU A 1 95 ? 8.162 -0.193 5.669 1.00 91.50 95 LEU A O 1
ATOM 732 N N . ALA A 1 96 ? 7.748 -0.908 7.758 1.00 94.38 96 ALA A N 1
ATOM 733 C CA . ALA A 1 96 ? 9.031 -1.583 7.934 1.00 94.38 96 ALA A CA 1
ATOM 734 C C . ALA A 1 96 ? 9.213 -2.724 6.922 1.00 94.38 96 ALA A C 1
ATOM 736 O O . ALA A 1 96 ? 10.271 -2.818 6.302 1.00 94.38 96 ALA A O 1
ATOM 737 N N . TRP A 1 97 ? 8.175 -3.536 6.690 1.00 93.44 97 TRP A N 1
ATOM 738 C CA . TRP A 1 97 ? 8.212 -4.582 5.666 1.00 93.44 97 TRP A CA 1
ATOM 739 C C . TRP A 1 97 ? 8.368 -4.022 4.255 1.00 93.44 97 TRP A C 1
ATOM 741 O O . TRP A 1 97 ? 9.200 -4.529 3.510 1.00 93.44 97 TRP A O 1
ATOM 751 N N . LEU A 1 98 ? 7.632 -2.965 3.899 1.00 91.75 98 LEU A N 1
ATOM 752 C CA . LEU A 1 98 ? 7.780 -2.302 2.598 1.00 91.75 98 LEU A CA 1
ATOM 753 C C . LEU A 1 98 ? 9.213 -1.790 2.392 1.00 91.75 98 LEU A C 1
ATOM 755 O O . LEU A 1 98 ? 9.806 -1.993 1.337 1.00 91.75 98 LEU A O 1
ATOM 759 N N . THR A 1 99 ? 9.785 -1.158 3.418 1.00 91.56 99 THR A N 1
ATOM 760 C CA . THR A 1 99 ? 11.167 -0.658 3.378 1.00 91.56 99 THR A CA 1
ATOM 761 C C . THR A 1 99 ? 12.158 -1.806 3.204 1.00 91.56 99 THR A C 1
ATOM 763 O O . THR A 1 99 ? 13.073 -1.717 2.388 1.00 91.56 99 THR A O 1
ATOM 766 N N . LEU A 1 100 ? 11.962 -2.906 3.935 1.00 93.88 100 LEU A N 1
ATOM 767 C CA . LEU A 1 100 ? 12.804 -4.093 3.834 1.00 93.88 100 LEU A CA 1
ATOM 768 C C . LEU A 1 100 ? 12.712 -4.730 2.441 1.00 93.88 100 LEU A C 1
ATOM 770 O O . LEU A 1 100 ? 13.745 -5.086 1.885 1.00 93.88 100 LEU A O 1
ATOM 774 N N . GLU A 1 101 ? 11.523 -4.818 1.844 1.00 93.38 101 GLU A N 1
ATOM 775 C CA . GLU A 1 101 ? 11.344 -5.323 0.476 1.00 93.38 101 GLU A CA 1
ATOM 776 C C . GLU A 1 101 ? 12.078 -4.459 -0.557 1.00 93.38 101 GLU A C 1
ATOM 778 O O . GLU A 1 101 ? 12.795 -4.996 -1.401 1.00 93.38 101 GLU A O 1
ATOM 783 N N . VAL A 1 102 ? 11.970 -3.128 -0.463 1.00 91.25 102 VAL A N 1
ATOM 784 C CA . VAL A 1 102 ? 12.695 -2.204 -1.355 1.00 91.25 102 VAL A CA 1
ATOM 785 C C . VAL A 1 102 ? 14.204 -2.405 -1.222 1.00 91.25 102 VAL A C 1
ATOM 787 O O . VAL A 1 102 ? 14.901 -2.516 -2.229 1.00 91.25 102 VAL A O 1
ATOM 790 N N . LEU A 1 103 ? 14.712 -2.501 0.011 1.00 91.56 103 LEU A N 1
ATOM 791 C CA . LEU A 1 103 ? 16.132 -2.741 0.271 1.00 91.56 103 LEU A CA 1
ATOM 792 C C . LEU A 1 103 ? 16.588 -4.111 -0.233 1.00 91.56 103 LEU A C 1
ATOM 794 O O . LEU A 1 103 ? 17.678 -4.215 -0.786 1.00 91.56 103 LEU A O 1
ATOM 798 N N . ALA A 1 104 ? 15.769 -5.151 -0.072 1.00 92.12 104 ALA A N 1
ATOM 799 C CA . ALA A 1 104 ? 16.079 -6.491 -0.550 1.00 92.12 104 ALA A CA 1
ATOM 800 C C . ALA A 1 104 ? 16.173 -6.533 -2.081 1.00 92.12 104 ALA A C 1
ATOM 802 O O . ALA A 1 104 ? 17.111 -7.129 -2.613 1.00 92.12 104 ALA A O 1
ATOM 803 N N . ILE A 1 105 ? 15.264 -5.855 -2.795 1.00 90.81 105 ILE A N 1
ATOM 804 C CA . ILE A 1 105 ? 15.340 -5.769 -4.258 1.00 90.81 105 ILE A CA 1
ATOM 805 C C . ILE A 1 105 ? 16.545 -4.933 -4.684 1.00 90.81 105 ILE A C 1
ATOM 807 O O . ILE A 1 105 ? 17.301 -5.377 -5.546 1.00 90.81 105 ILE A O 1
ATOM 811 N N . LEU A 1 106 ? 16.783 -3.782 -4.053 1.00 88.50 106 LEU A N 1
ATOM 812 C CA . LEU A 1 106 ? 17.948 -2.948 -4.348 1.00 88.50 106 LEU A CA 1
ATOM 813 C C . LEU A 1 106 ? 19.260 -3.722 -4.134 1.00 88.50 106 LEU A C 1
ATOM 815 O O . LEU A 1 106 ? 20.154 -3.670 -4.974 1.00 88.50 106 LEU A O 1
ATOM 819 N N . LEU A 1 107 ? 19.351 -4.492 -3.046 1.00 89.62 107 LEU A N 1
ATOM 820 C CA . LEU A 1 107 ? 20.484 -5.367 -2.757 1.00 89.62 107 LEU A CA 1
ATOM 821 C C . LEU A 1 107 ? 20.624 -6.467 -3.815 1.00 89.62 107 LEU A C 1
ATOM 823 O O . LEU A 1 107 ? 21.732 -6.726 -4.275 1.00 89.62 107 LEU A O 1
ATOM 827 N N . SER A 1 108 ? 19.522 -7.100 -4.226 1.00 89.50 108 SER A N 1
ATOM 828 C CA . SER A 1 108 ? 19.555 -8.131 -5.268 1.00 89.50 108 SER A CA 1
ATOM 829 C C . SER A 1 108 ? 20.034 -7.571 -6.609 1.00 89.50 108 SER A C 1
ATOM 831 O O . SER A 1 108 ? 20.914 -8.152 -7.236 1.00 89.50 108 SER A O 1
ATOM 833 N N . LEU A 1 109 ? 19.541 -6.396 -7.002 1.00 86.88 109 LEU A N 1
ATOM 834 C CA . LEU A 1 109 ? 19.932 -5.708 -8.225 1.00 86.88 109 LEU A CA 1
ATOM 835 C C . LEU A 1 109 ? 21.412 -5.313 -8.188 1.00 86.88 109 LEU A C 1
ATOM 837 O O . LEU A 1 109 ? 22.138 -5.511 -9.163 1.00 86.88 109 LEU A O 1
ATOM 841 N N . TYR A 1 110 ? 21.862 -4.822 -7.032 1.00 85.38 110 TYR A N 1
ATOM 842 C CA . TYR A 1 110 ? 23.257 -4.491 -6.780 1.00 85.38 110 TYR A CA 1
ATOM 843 C C . TYR A 1 110 ? 24.170 -5.717 -6.924 1.00 85.38 110 TYR A C 1
ATOM 845 O O . TYR A 1 110 ? 25.175 -5.650 -7.626 1.00 85.38 110 TYR A O 1
ATOM 853 N N . LEU A 1 111 ? 23.806 -6.858 -6.323 1.00 87.38 111 LEU A N 1
ATOM 854 C CA . LEU A 1 111 ? 24.590 -8.097 -6.412 1.00 87.38 111 LEU A CA 1
ATOM 855 C C . LEU A 1 111 ? 24.630 -8.671 -7.834 1.00 87.38 111 LEU A C 1
ATOM 857 O O . LEU A 1 111 ? 25.676 -9.144 -8.274 1.00 87.38 111 LEU A O 1
ATOM 861 N N . VAL A 1 112 ? 23.515 -8.614 -8.567 1.00 88.00 112 VAL A N 1
ATOM 862 C CA . VAL A 1 112 ? 23.430 -9.116 -9.951 1.00 88.00 112 VAL A CA 1
ATOM 863 C C . VAL A 1 112 ? 24.076 -8.131 -10.950 1.00 88.00 112 VAL A C 1
ATOM 865 O O . VAL A 1 112 ? 24.231 -8.459 -12.121 1.00 88.00 112 VAL A O 1
ATOM 868 N N . THR A 1 113 ? 24.552 -6.958 -10.495 1.00 79.31 113 THR A N 1
ATOM 869 C CA . THR A 1 113 ? 25.251 -5.937 -11.311 1.00 79.31 113 THR A CA 1
ATOM 870 C C . THR A 1 113 ? 24.448 -5.528 -12.554 1.00 79.31 113 THR A C 1
ATOM 872 O O . THR A 1 113 ? 24.992 -5.233 -13.619 1.00 79.31 113 THR A O 1
ATOM 875 N N . VAL A 1 114 ? 23.119 -5.512 -12.438 1.00 74.75 114 VAL A N 1
ATOM 876 C CA . VAL A 1 114 ? 22.251 -5.045 -13.522 1.00 74.75 114 VAL A CA 1
ATOM 877 C C . VAL A 1 114 ? 22.044 -3.548 -13.341 1.00 74.75 114 VAL A C 1
ATOM 879 O O . VAL A 1 114 ? 21.450 -3.109 -12.360 1.00 74.75 114 VAL A O 1
ATOM 882 N N . ASN A 1 115 ? 22.526 -2.753 -14.296 1.00 64.56 115 ASN A N 1
ATOM 883 C CA . ASN A 1 115 ? 22.200 -1.331 -14.366 1.00 64.56 115 ASN A CA 1
ATOM 884 C C . ASN A 1 115 ? 20.786 -1.199 -14.943 1.00 64.56 115 ASN A C 1
ATOM 886 O O . ASN A 1 115 ? 20.610 -1.245 -16.157 1.00 64.56 115 ASN A O 1
ATOM 890 N N . THR A 1 116 ? 19.773 -1.109 -14.082 1.00 64.75 116 THR A N 1
ATOM 891 C CA . THR A 1 116 ? 18.404 -0.774 -14.500 1.00 64.75 116 THR A CA 1
ATOM 892 C C . THR A 1 116 ? 18.149 0.718 -14.342 1.00 64.75 116 THR A C 1
ATOM 894 O O . THR A 1 116 ? 18.455 1.273 -13.291 1.00 64.75 116 THR A O 1
ATOM 897 N N . ASP A 1 117 ? 17.476 1.329 -15.316 1.00 63.69 117 ASP A N 1
ATOM 898 C CA . ASP A 1 117 ? 17.006 2.723 -15.257 1.00 63.69 117 ASP A CA 1
ATOM 899 C C . ASP A 1 117 ? 15.778 2.933 -14.339 1.00 63.69 117 ASP A C 1
ATOM 901 O O . ASP A 1 117 ? 15.163 3.998 -14.352 1.00 63.69 117 ASP A O 1
ATOM 905 N N . LEU A 1 118 ? 15.384 1.925 -13.547 1.00 67.56 118 LEU A N 1
ATOM 906 C CA . LEU A 1 118 ? 14.214 2.007 -12.669 1.00 67.56 118 LEU A CA 1
ATOM 907 C C . LEU A 1 118 ? 14.521 2.821 -11.408 1.00 67.56 118 LEU A C 1
ATOM 909 O O . LEU A 1 118 ? 15.467 2.533 -10.670 1.00 67.56 118 LEU A O 1
ATOM 913 N N . SER A 1 119 ? 13.673 3.811 -11.133 1.00 78.75 119 SER A N 1
ATOM 914 C CA . SER A 1 119 ? 13.780 4.642 -9.938 1.00 78.75 119 SER A CA 1
ATOM 915 C C . SER A 1 119 ? 13.331 3.870 -8.693 1.00 78.75 119 SER A C 1
ATOM 917 O O . SER A 1 119 ? 12.478 2.983 -8.752 1.00 78.75 119 SER A O 1
ATOM 919 N N . THR A 1 120 ? 13.844 4.245 -7.517 1.00 80.69 120 THR A N 1
ATOM 920 C CA . THR A 1 120 ? 13.383 3.691 -6.228 1.00 80.69 120 THR A CA 1
ATOM 921 C C . THR A 1 120 ? 11.884 3.904 -6.014 1.00 80.69 120 THR A C 1
ATOM 923 O O . THR A 1 120 ? 11.227 3.082 -5.380 1.00 80.69 120 THR A O 1
ATOM 926 N N . ILE A 1 121 ? 11.336 4.982 -6.579 1.00 82.06 121 ILE A N 1
ATOM 927 C CA . ILE A 1 121 ? 9.912 5.323 -6.528 1.00 82.06 121 ILE A CA 1
ATOM 928 C C . ILE A 1 121 ? 9.070 4.279 -7.272 1.00 82.06 121 ILE A C 1
ATOM 930 O O . ILE A 1 121 ? 8.035 3.857 -6.756 1.00 82.06 121 ILE A O 1
ATOM 934 N N . ASP A 1 122 ? 9.542 3.808 -8.426 1.00 84.19 122 ASP A N 1
ATOM 935 C CA . ASP A 1 122 ? 8.845 2.795 -9.225 1.00 84.19 122 ASP A CA 1
ATOM 936 C C . ASP A 1 122 ? 8.832 1.454 -8.483 1.00 84.19 122 ASP A C 1
ATOM 938 O O . ASP A 1 122 ? 7.822 0.753 -8.447 1.00 84.19 122 ASP A O 1
ATOM 942 N N . LEU A 1 123 ? 9.933 1.129 -7.796 1.00 85.31 123 LEU A N 1
ATOM 943 C CA . LEU A 1 123 ? 10.041 -0.061 -6.953 1.00 85.31 123 LEU A CA 1
ATOM 944 C C . LEU A 1 123 ? 9.023 -0.051 -5.808 1.00 85.31 123 LEU A C 1
ATOM 946 O O . LEU A 1 123 ? 8.353 -1.052 -5.550 1.00 85.31 123 LEU A O 1
ATOM 950 N N . VAL A 1 124 ? 8.886 1.096 -5.136 1.00 87.75 124 VAL A N 1
ATOM 951 C CA . VAL A 1 124 ? 7.880 1.288 -4.084 1.00 87.75 124 VAL A CA 1
ATOM 952 C C . VAL A 1 124 ? 6.478 1.154 -4.665 1.00 87.75 124 VAL A C 1
ATOM 954 O O . VAL A 1 124 ? 5.619 0.551 -4.018 1.00 87.75 124 VAL A O 1
ATOM 957 N N . ALA A 1 125 ? 6.243 1.668 -5.877 1.00 87.19 125 ALA A N 1
ATOM 958 C CA . ALA A 1 125 ? 4.952 1.536 -6.525 1.00 87.19 125 ALA A CA 1
ATOM 959 C C . ALA A 1 125 ? 4.603 0.056 -6.743 1.00 87.19 125 ALA A C 1
ATOM 961 O O . ALA A 1 125 ? 3.586 -0.407 -6.225 1.00 87.19 125 ALA A O 1
ATOM 962 N N . PHE A 1 126 ? 5.491 -0.716 -7.381 1.00 86.00 126 PHE A N 1
ATOM 963 C CA . PHE A 1 126 ? 5.290 -2.149 -7.633 1.00 86.00 126 PHE A CA 1
ATOM 964 C C . PHE A 1 126 ? 5.070 -2.972 -6.358 1.00 86.00 126 PHE A C 1
ATOM 966 O O . PHE A 1 126 ? 4.166 -3.806 -6.309 1.00 86.00 126 PHE A O 1
ATOM 973 N N . LEU A 1 127 ? 5.854 -2.725 -5.308 1.00 88.88 127 LEU A N 1
ATOM 974 C CA . LEU A 1 127 ? 5.722 -3.441 -4.037 1.00 88.88 127 LEU A CA 1
ATOM 975 C C . LEU A 1 127 ? 4.458 -3.047 -3.268 1.00 88.88 127 LEU A C 1
ATOM 977 O O . LEU A 1 127 ? 3.822 -3.881 -2.622 1.00 88.88 127 LEU A O 1
ATOM 981 N N . GLY A 1 128 ? 4.067 -1.778 -3.340 1.00 86.75 128 GLY A N 1
ATOM 982 C CA . GLY A 1 128 ? 2.911 -1.266 -2.620 1.00 86.75 128 GLY A CA 1
ATOM 983 C C . GLY A 1 128 ? 1.560 -1.650 -3.241 1.00 86.75 128 GLY A C 1
ATOM 984 O O . GLY A 1 128 ? 0.543 -1.619 -2.549 1.00 86.75 128 GLY A O 1
ATOM 985 N N . TYR A 1 129 ? 1.512 -2.121 -4.490 1.00 88.31 129 TYR A N 1
ATOM 986 C CA . TYR A 1 129 ? 0.268 -2.642 -5.080 1.00 88.31 129 TYR A CA 1
ATOM 987 C C . TYR A 1 129 ? -0.330 -3.830 -4.305 1.00 88.31 129 TYR A C 1
ATOM 989 O O . TYR A 1 129 ? -1.546 -4.040 -4.331 1.00 88.31 129 TYR A O 1
ATOM 997 N N . LYS A 1 130 ? 0.479 -4.559 -3.522 1.00 88.75 130 LYS A N 1
ATOM 998 C CA . LYS A 1 130 ? -0.001 -5.660 -2.668 1.00 88.75 130 LYS A CA 1
ATOM 999 C C . LYS A 1 130 ? -1.055 -5.218 -1.643 1.00 88.75 130 LYS A C 1
ATOM 1001 O O . LYS A 1 130 ? -1.921 -6.010 -1.266 1.00 88.75 130 LYS A O 1
ATOM 1006 N N . TYR A 1 131 ? -1.016 -3.953 -1.209 1.00 90.00 131 TYR A N 1
ATOM 1007 C CA . TYR A 1 131 ? -1.962 -3.415 -0.229 1.00 90.00 131 TYR A CA 1
ATOM 1008 C C . TYR A 1 131 ? -3.396 -3.369 -0.775 1.00 90.00 131 TYR A C 1
ATOM 1010 O O . TYR A 1 131 ? -4.332 -3.591 -0.010 1.00 90.00 131 TYR A O 1
ATOM 1018 N N . VAL A 1 132 ? -3.584 -3.196 -2.090 1.00 89.12 132 VAL A N 1
ATOM 1019 C CA . VAL A 1 132 ? -4.913 -3.163 -2.732 1.00 89.12 132 VAL A CA 1
ATOM 1020 C C . VAL A 1 132 ? -5.660 -4.485 -2.532 1.00 89.12 132 VAL A C 1
ATOM 1022 O O . VAL A 1 132 ? -6.815 -4.497 -2.101 1.00 89.12 132 VAL A O 1
ATOM 1025 N N . GLY A 1 133 ? -4.983 -5.612 -2.771 1.00 86.62 133 GLY A N 1
ATOM 1026 C CA . GLY A 1 133 ? -5.552 -6.943 -2.548 1.00 86.62 133 GLY A CA 1
ATOM 1027 C C . GLY A 1 133 ? -5.837 -7.221 -1.070 1.00 86.62 133 GLY A C 1
ATOM 1028 O O . GLY A 1 133 ? -6.888 -7.770 -0.731 1.00 86.62 133 GLY A O 1
ATOM 1029 N N . MET A 1 134 ? -4.945 -6.782 -0.173 1.00 89.19 134 MET A N 1
ATOM 1030 C CA . MET A 1 134 ? -5.135 -6.954 1.271 1.00 89.19 134 MET A CA 1
ATOM 1031 C C . MET A 1 134 ? -6.367 -6.208 1.792 1.00 89.19 134 MET A C 1
ATOM 1033 O O . MET A 1 134 ? -7.117 -6.779 2.581 1.00 89.19 134 MET A O 1
ATOM 1037 N N . ILE A 1 135 ? -6.635 -4.986 1.319 1.00 90.12 135 ILE A N 1
ATOM 1038 C CA . ILE A 1 135 ? -7.854 -4.241 1.684 1.00 90.12 135 ILE A CA 1
ATOM 1039 C C . ILE A 1 135 ? -9.105 -5.026 1.288 1.00 90.12 135 ILE A C 1
ATOM 1041 O O . ILE A 1 135 ? -10.004 -5.192 2.111 1.00 90.12 135 ILE A O 1
ATOM 1045 N N . GLY A 1 136 ? -9.156 -5.544 0.055 1.00 87.00 136 GLY A N 1
ATOM 1046 C CA . GLY A 1 136 ? -10.288 -6.339 -0.426 1.00 87.00 136 GLY A CA 1
ATOM 1047 C C . GLY A 1 136 ? -10.537 -7.582 0.434 1.00 87.00 136 GLY A C 1
ATOM 1048 O O . GLY A 1 136 ? -11.676 -7.859 0.812 1.00 87.00 136 GLY A O 1
ATOM 1049 N N . GLY A 1 137 ? -9.465 -8.285 0.814 1.00 86.94 137 GLY A N 1
ATOM 1050 C CA . GLY A 1 137 ? -9.540 -9.436 1.715 1.00 86.94 137 GLY A CA 1
ATOM 1051 C C . GLY A 1 137 ? -10.060 -9.075 3.109 1.00 86.94 137 GLY A C 1
ATOM 1052 O O . GLY A 1 137 ? -10.934 -9.767 3.631 1.00 86.94 137 GLY A O 1
ATOM 1053 N N . VAL A 1 138 ? -9.574 -7.980 3.705 1.00 88.19 138 VAL A N 1
ATOM 1054 C CA . VAL A 1 138 ? -10.029 -7.534 5.033 1.00 88.19 138 VAL A CA 1
ATOM 1055 C C . VAL A 1 138 ? -11.484 -7.059 4.993 1.00 88.19 138 VAL A C 1
ATOM 1057 O O . VAL A 1 138 ? -12.256 -7.428 5.873 1.00 88.19 138 VAL A O 1
ATOM 1060 N N . LEU A 1 139 ? -11.896 -6.310 3.965 1.00 88.56 139 LEU A N 1
ATOM 1061 C CA . LEU A 1 139 ? -13.284 -5.858 3.808 1.00 88.56 139 LEU A CA 1
ATOM 1062 C C . LEU A 1 139 ? -14.259 -7.029 3.657 1.00 88.56 139 LEU A C 1
ATOM 1064 O O . LEU A 1 139 ? -15.297 -7.056 4.316 1.00 88.56 139 LEU A O 1
ATOM 1068 N N . MET A 1 140 ? -13.921 -8.028 2.839 1.00 86.19 140 MET A N 1
ATOM 1069 C CA . MET A 1 140 ? -14.758 -9.225 2.710 1.00 86.19 140 MET A CA 1
ATOM 1070 C C . MET A 1 140 ? -14.737 -10.082 3.975 1.00 86.19 140 MET A C 1
ATOM 1072 O O . MET A 1 140 ? -15.762 -10.658 4.338 1.00 86.19 140 MET A O 1
ATOM 1076 N N . GLY A 1 141 ? -13.608 -10.112 4.686 1.00 84.44 141 GLY A N 1
ATOM 1077 C CA . GLY A 1 141 ? -13.508 -10.697 6.020 1.00 84.44 141 GLY A CA 1
ATOM 1078 C C . GLY A 1 141 ? -14.403 -10.002 7.052 1.00 84.44 141 GLY A C 1
ATOM 1079 O O . GLY A 1 141 ? -14.955 -10.663 7.926 1.00 84.44 141 GLY A O 1
ATOM 1080 N N . LEU A 1 142 ? -14.594 -8.687 6.932 1.00 85.56 142 LEU A N 1
ATOM 1081 C CA . LEU A 1 142 ? -15.472 -7.915 7.810 1.00 85.56 142 LEU A CA 1
ATOM 1082 C C . LEU A 1 142 ? -16.957 -8.156 7.498 1.00 85.56 142 LEU A C 1
ATOM 1084 O O . LEU A 1 142 ? -17.758 -8.294 8.416 1.00 85.56 142 LEU A O 1
ATOM 1088 N N . LEU A 1 143 ? -17.321 -8.243 6.214 1.00 84.56 143 LEU A N 1
ATOM 1089 C CA . LEU A 1 143 ? -18.712 -8.423 5.774 1.00 84.56 143 LEU A CA 1
ATOM 1090 C C . LEU A 1 143 ? -19.225 -9.863 5.930 1.00 84.56 143 LEU A C 1
ATOM 1092 O O . LEU A 1 143 ? -20.372 -10.071 6.314 1.00 84.56 143 LEU A O 1
ATOM 1096 N N . PHE A 1 144 ? -18.388 -10.860 5.630 1.00 83.81 144 PHE A N 1
ATOM 1097 C CA . PHE A 1 144 ? -18.772 -12.279 5.587 1.00 83.81 144 PHE A CA 1
ATOM 1098 C C . PHE A 1 144 ? -18.006 -13.141 6.606 1.00 83.81 144 PHE A C 1
ATOM 1100 O O . PHE A 1 144 ? -18.067 -14.375 6.570 1.00 83.81 144 PHE A O 1
ATOM 1107 N N . GLY A 1 145 ? -17.256 -12.514 7.515 1.00 84.50 145 GLY A N 1
ATOM 1108 C CA . GLY A 1 145 ? -16.441 -13.207 8.507 1.00 84.50 145 GLY A CA 1
ATOM 1109 C C . GLY A 1 145 ? -15.294 -14.008 7.881 1.00 84.50 145 GLY A C 1
ATOM 1110 O O . GLY A 1 145 ? -14.804 -13.727 6.787 1.00 84.50 145 GLY A O 1
ATOM 1111 N N . LYS A 1 146 ? -14.884 -15.081 8.567 1.00 81.88 146 LYS A N 1
ATOM 1112 C CA . LYS A 1 146 ? -13.794 -15.972 8.121 1.00 81.88 146 LYS A CA 1
ATOM 1113 C C . LYS A 1 146 ? -14.023 -16.526 6.709 1.00 81.88 146 LYS A C 1
ATOM 1115 O O . LYS A 1 146 ? -13.076 -16.655 5.943 1.00 81.88 146 LYS A O 1
ATOM 1120 N N . ILE A 1 147 ? -15.275 -16.817 6.356 1.00 85.50 147 ILE A N 1
ATOM 1121 C CA . ILE A 1 147 ? -15.648 -17.403 5.062 1.00 85.50 147 ILE A CA 1
ATOM 1122 C C . ILE A 1 147 ? -15.365 -16.419 3.919 1.00 85.50 147 ILE A C 1
ATOM 1124 O O . ILE A 1 147 ? -14.784 -16.816 2.914 1.00 85.50 147 ILE A O 1
ATOM 1128 N N . GLY A 1 148 ? -15.688 -15.132 4.095 1.00 83.69 148 GLY A N 1
ATOM 1129 C CA . GLY A 1 148 ? -15.399 -14.093 3.099 1.00 83.69 148 GLY A CA 1
ATOM 1130 C C . GLY A 1 148 ? -13.917 -13.945 2.792 1.00 83.69 148 GLY A C 1
ATOM 1131 O O . GLY A 1 148 ? -13.528 -13.863 1.628 1.00 83.69 148 GLY A O 1
ATOM 1132 N N . TYR A 1 149 ? -13.089 -13.977 3.838 1.00 85.19 149 TYR A N 1
ATOM 1133 C CA . TYR A 1 149 ? -11.638 -13.912 3.691 1.00 85.19 149 TYR A CA 1
ATOM 1134 C C . TYR A 1 149 ? -11.096 -15.090 2.864 1.00 85.19 149 TYR A C 1
ATOM 1136 O O . TYR A 1 149 ? -10.353 -14.880 1.905 1.00 85.19 149 TYR A O 1
ATOM 1144 N N . TYR A 1 150 ? -11.510 -16.325 3.177 1.00 86.06 150 TYR A N 1
ATOM 1145 C CA . TYR A 1 150 ? -11.056 -17.511 2.439 1.00 86.06 150 TYR A CA 1
ATOM 1146 C C . TYR A 1 150 ? -11.583 -17.572 1.001 1.00 86.06 150 TYR A C 1
ATOM 1148 O O . TYR A 1 150 ? -10.865 -18.046 0.124 1.00 86.06 150 TYR A O 1
ATOM 1156 N N . LEU A 1 151 ? -12.795 -17.076 0.733 1.00 86.94 151 LEU A N 1
ATOM 1157 C CA . LEU A 1 151 ? -13.342 -17.017 -0.627 1.00 86.94 151 LEU A CA 1
ATOM 1158 C C . LEU A 1 151 ? -12.556 -16.051 -1.519 1.00 86.94 151 LEU A C 1
ATOM 1160 O O . LEU A 1 151 ? -12.219 -16.412 -2.644 1.00 86.94 151 LEU A O 1
ATOM 1164 N N . VAL A 1 152 ? -12.213 -14.859 -1.017 1.00 86.31 152 VAL A N 1
ATOM 1165 C CA . VAL A 1 152 ? -11.371 -13.905 -1.761 1.00 86.31 152 VAL A CA 1
ATOM 1166 C C . VAL A 1 152 ? -9.970 -14.465 -1.969 1.00 86.31 152 VAL A C 1
ATOM 1168 O O . VAL A 1 152 ? -9.445 -14.385 -3.076 1.00 86.31 152 VAL A O 1
ATOM 1171 N N . LEU A 1 153 ? -9.383 -15.078 -0.938 1.00 83.75 153 LEU A N 1
ATOM 1172 C CA . LEU A 1 153 ? -8.072 -15.715 -1.052 1.00 83.75 153 LEU A CA 1
ATOM 1173 C C . LEU A 1 153 ? -8.090 -16.817 -2.121 1.00 83.75 153 LEU A C 1
ATOM 1175 O O . LEU A 1 153 ? -7.234 -16.838 -3.002 1.00 83.75 153 LEU A O 1
ATOM 1179 N N . GLY A 1 154 ? -9.105 -17.684 -2.089 1.00 88.44 154 GLY A N 1
ATOM 1180 C CA . GLY A 1 154 ? -9.302 -18.732 -3.086 1.00 88.44 154 GLY A CA 1
ATOM 1181 C C . GLY A 1 154 ? -9.478 -18.164 -4.494 1.00 88.44 154 GLY A C 1
ATOM 1182 O O . GLY A 1 154 ? -8.835 -18.639 -5.428 1.00 88.44 154 GLY A O 1
ATOM 1183 N N . TRP A 1 155 ? -10.275 -17.104 -4.649 1.00 87.94 155 TRP A N 1
ATOM 1184 C CA . TRP A 1 155 ? -10.465 -16.424 -5.931 1.00 87.94 155 TRP A CA 1
ATOM 1185 C C . TRP A 1 155 ? -9.165 -15.815 -6.472 1.00 87.94 155 TRP A C 1
ATOM 1187 O O . TRP A 1 155 ? -8.871 -15.953 -7.663 1.00 87.94 155 TRP A O 1
ATOM 1197 N N . CYS A 1 156 ? -8.347 -15.199 -5.613 1.00 84.62 156 CYS A N 1
ATOM 1198 C CA . CYS A 1 156 ? -7.021 -14.705 -5.983 1.00 84.62 156 CYS A CA 1
ATOM 1199 C C . CYS A 1 156 ? -6.101 -15.848 -6.430 1.00 84.62 156 CYS A C 1
ATOM 1201 O O . CYS A 1 156 ? -5.476 -15.738 -7.484 1.00 84.62 156 CYS A O 1
ATOM 1203 N N . CYS A 1 157 ? -6.060 -16.964 -5.694 1.00 86.31 157 CYS A N 1
ATOM 1204 C CA . CYS A 1 157 ? -5.257 -18.131 -6.067 1.00 86.31 157 CYS A CA 1
ATOM 1205 C C . CYS A 1 157 ? -5.671 -18.708 -7.427 1.00 86.31 157 CYS A C 1
ATOM 1207 O O . CYS A 1 157 ? -4.811 -18.978 -8.264 1.00 86.31 157 CYS A O 1
ATOM 1209 N N . VAL A 1 158 ? -6.977 -18.853 -7.674 1.00 91.06 158 VAL A N 1
ATOM 1210 C CA . VAL A 1 158 ? -7.500 -19.352 -8.955 1.00 91.06 158 VAL A CA 1
ATOM 1211 C C . VAL A 1 158 ? -7.183 -18.378 -10.089 1.00 91.06 158 VAL A C 1
ATOM 1213 O O . VAL A 1 158 ? -6.734 -18.808 -11.148 1.00 91.06 158 VAL A O 1
ATOM 1216 N N . SER A 1 159 ? -7.346 -17.071 -9.868 1.00 84.12 159 SER A N 1
ATOM 1217 C CA . SER A 1 159 ? -7.049 -16.047 -10.878 1.00 84.12 159 SER A CA 1
ATOM 1218 C C . SER A 1 159 ? -5.570 -16.052 -11.277 1.00 84.12 159 SER A C 1
ATOM 1220 O O . SER A 1 159 ? -5.256 -16.029 -12.466 1.00 84.12 159 SER A O 1
ATOM 1222 N N . ILE A 1 160 ? -4.661 -16.150 -10.299 1.00 84.38 160 ILE A N 1
ATOM 1223 C CA . ILE A 1 160 ? -3.213 -16.247 -10.541 1.00 84.38 160 ILE A CA 1
ATOM 1224 C C . ILE A 1 160 ? -2.879 -17.540 -11.287 1.00 84.38 160 ILE A C 1
ATOM 1226 O O . ILE A 1 160 ? -2.111 -17.512 -12.246 1.00 84.38 160 ILE A O 1
ATOM 1230 N N . PHE A 1 161 ? -3.478 -18.664 -10.891 1.00 89.75 161 PHE A N 1
ATOM 1231 C CA . PHE A 1 161 ? -3.262 -19.946 -11.554 1.00 89.75 161 PHE A CA 1
ATOM 1232 C C . PHE A 1 161 ? -3.702 -19.910 -13.024 1.00 89.75 161 PHE A C 1
ATOM 1234 O O . PHE A 1 161 ? -2.939 -20.292 -13.908 1.00 89.75 161 PHE A O 1
ATOM 1241 N N . VAL A 1 162 ? -4.899 -19.385 -13.306 1.00 86.94 162 VAL A N 1
ATOM 1242 C CA . VAL A 1 162 ? -5.408 -19.224 -14.677 1.00 86.94 162 VAL A CA 1
ATOM 1243 C C . VAL A 1 162 ? -4.515 -18.290 -15.488 1.00 86.94 162 VAL A C 1
ATOM 1245 O O . VAL A 1 162 ? -4.209 -18.596 -16.640 1.00 86.94 162 VAL A O 1
ATOM 1248 N N . PHE A 1 163 ? -4.063 -17.180 -14.899 1.00 85.44 163 PHE A N 1
ATOM 1249 C CA . PHE A 1 163 ? -3.134 -16.268 -15.557 1.00 85.44 163 PHE A CA 1
ATOM 1250 C C . PHE A 1 163 ? -1.812 -16.961 -15.907 1.00 85.44 163 PHE A C 1
ATOM 1252 O O . PHE A 1 163 ? -1.395 -16.892 -17.059 1.00 85.44 163 PHE A O 1
ATOM 1259 N N . MET A 1 164 ? -1.195 -17.692 -14.970 1.00 83.19 164 MET A N 1
ATOM 1260 C CA . MET A 1 164 ? 0.053 -18.422 -15.228 1.00 83.19 164 MET A CA 1
ATOM 1261 C C . MET A 1 164 ? -0.101 -19.494 -16.310 1.00 83.19 164 MET A C 1
ATOM 1263 O O . MET A 1 164 ? 0.745 -19.594 -17.196 1.00 83.19 164 MET A O 1
ATOM 1267 N N . VAL A 1 165 ? -1.184 -20.273 -16.275 1.00 85.75 165 VAL A N 1
ATOM 1268 C CA . VAL A 1 165 ? -1.449 -21.312 -17.284 1.00 85.75 165 VAL A CA 1
ATOM 1269 C C . VAL A 1 165 ? -1.696 -20.690 -18.662 1.00 85.75 165 VAL A C 1
ATOM 1271 O O . VAL A 1 165 ? -1.154 -21.154 -19.663 1.00 85.75 165 VAL A O 1
ATOM 1274 N N . SER A 1 166 ? -2.485 -19.615 -18.720 1.00 78.06 166 SER A N 1
ATOM 1275 C CA . SER A 1 166 ? -2.779 -18.888 -19.959 1.00 78.06 166 SER A CA 1
ATOM 1276 C C . SER A 1 166 ? -1.532 -18.223 -20.545 1.00 78.06 166 SER A C 1
ATOM 1278 O O . SER A 1 166 ? -1.310 -18.279 -21.755 1.00 78.06 166 SER A O 1
ATOM 1280 N N . TRP A 1 167 ? -0.687 -17.639 -19.693 1.00 69.44 167 TRP A N 1
ATOM 1281 C CA . TRP A 1 167 ? 0.580 -17.036 -20.095 1.00 69.44 167 TRP A CA 1
ATOM 1282 C C . TRP A 1 167 ? 1.560 -18.086 -20.629 1.00 69.44 167 TRP A C 1
ATOM 1284 O O . TRP A 1 167 ? 2.036 -17.959 -21.755 1.00 69.44 167 TRP A O 1
ATOM 1294 N N . GLY A 1 168 ? 1.785 -19.177 -19.890 1.00 76.25 168 GLY A N 1
ATOM 1295 C CA . GLY A 1 168 ? 2.680 -20.255 -20.325 1.00 76.25 168 GLY A CA 1
ATOM 1296 C C . GLY A 1 168 ? 2.230 -20.923 -21.630 1.00 76.25 168 GLY A C 1
ATOM 1297 O O . GLY A 1 168 ? 3.055 -21.283 -22.470 1.00 76.25 168 GLY A O 1
ATOM 1298 N N . SER A 1 169 ? 0.917 -21.017 -21.870 1.00 67.69 169 SER A N 1
ATOM 1299 C CA . SER A 1 169 ? 0.387 -21.539 -23.135 1.00 67.69 169 SER A CA 1
ATOM 1300 C C . SER A 1 169 ? 0.638 -20.616 -24.335 1.00 67.69 169 SER A C 1
ATOM 1302 O O . SER A 1 169 ? 0.594 -21.093 -25.471 1.00 67.69 169 SER A O 1
ATOM 1304 N N . ARG A 1 170 ? 0.886 -19.317 -24.126 1.00 59.59 170 ARG A N 1
ATOM 1305 C CA . ARG A 1 170 ? 1.187 -18.367 -25.210 1.00 59.59 170 ARG A CA 1
ATOM 1306 C C . ARG A 1 170 ? 2.637 -18.445 -25.680 1.00 59.59 170 ARG A C 1
ATOM 1308 O O . ARG A 1 170 ? 2.884 -18.229 -26.861 1.00 59.59 170 ARG A O 1
ATOM 1315 N N . GLU A 1 171 ? 3.568 -18.808 -24.804 1.00 59.81 171 GLU A N 1
ATOM 1316 C CA . GLU A 1 171 ? 4.997 -18.929 -25.134 1.00 59.81 171 GLU A CA 1
ATOM 1317 C C . GLU A 1 171 ? 5.319 -20.231 -25.892 1.00 59.81 171 GLU A C 1
ATOM 1319 O O . GLU A 1 171 ? 6.214 -20.262 -26.736 1.00 59.81 171 GLU A O 1
ATOM 1324 N N . GLY A 1 172 ? 4.541 -21.297 -25.666 1.00 53.62 172 GLY A N 1
ATOM 1325 C CA . GLY A 1 172 ? 4.687 -22.570 -26.384 1.00 53.62 172 GLY A CA 1
ATOM 1326 C C . GLY A 1 172 ? 4.164 -22.567 -27.830 1.00 53.62 172 GLY A C 1
ATOM 1327 O O . GLY A 1 172 ? 4.517 -23.450 -28.609 1.00 53.62 172 GLY A O 1
ATOM 1328 N N . GLY A 1 173 ? 3.336 -21.587 -28.214 1.00 50.09 173 GLY A N 1
ATOM 1329 C CA . GLY A 1 173 ? 2.700 -21.521 -29.539 1.00 50.09 173 GLY A CA 1
ATOM 1330 C C . GLY A 1 173 ? 3.498 -20.776 -30.616 1.00 50.09 173 GLY A C 1
ATOM 1331 O O . GLY A 1 173 ? 3.194 -20.905 -31.800 1.00 50.09 173 GLY A O 1
ATOM 1332 N N . THR A 1 174 ? 4.519 -20.003 -30.242 1.00 51.03 174 THR A N 1
ATOM 1333 C CA . THR A 1 174 ? 5.252 -19.117 -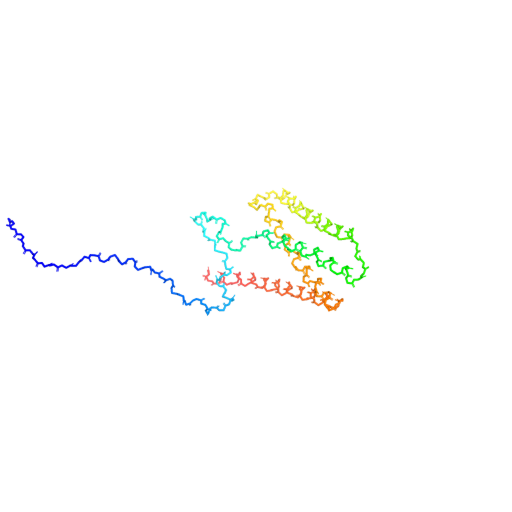31.169 1.00 51.03 174 THR A CA 1
ATOM 1334 C C . THR A 1 174 ? 6.547 -19.711 -31.721 1.00 51.03 174 THR A C 1
ATOM 1336 O O . THR A 1 174 ? 7.051 -19.206 -32.722 1.00 51.03 174 THR A O 1
ATOM 1339 N N . GLN A 1 175 ? 7.062 -20.808 -31.153 1.00 47.56 175 GLN A N 1
ATOM 1340 C CA . GLN A 1 175 ? 8.269 -21.480 -31.666 1.00 47.56 175 GLN A CA 1
ATOM 1341 C C . GLN A 1 175 ? 7.977 -22.506 -32.781 1.00 47.56 175 GLN A C 1
ATOM 1343 O O . GLN A 1 175 ? 8.857 -22.807 -33.581 1.00 47.56 175 GLN A O 1
ATOM 1348 N N . GLY A 1 176 ? 6.743 -23.018 -32.889 1.00 41.41 176 GLY A N 1
ATOM 1349 C CA . GLY A 1 176 ? 6.385 -24.044 -33.883 1.00 41.41 176 GLY A CA 1
ATOM 1350 C C . GLY A 1 176 ? 6.034 -23.511 -35.278 1.00 41.41 176 GLY A C 1
ATOM 1351 O O . GLY A 1 176 ? 6.179 -24.225 -36.266 1.00 41.41 176 GLY A O 1
ATOM 1352 N N . THR A 1 177 ? 5.592 -22.257 -35.385 1.00 43.38 177 THR A N 1
ATOM 1353 C CA . THR A 1 177 ? 4.995 -21.739 -36.633 1.00 43.38 177 THR A CA 1
ATOM 1354 C C . THR A 1 177 ? 5.958 -20.881 -37.456 1.00 43.38 177 THR A C 1
ATOM 1356 O O . THR A 1 177 ? 5.766 -20.745 -38.658 1.00 43.38 177 THR A O 1
ATOM 1359 N N . GLN A 1 178 ? 7.022 -20.338 -36.852 1.00 40.53 178 GLN A N 1
ATOM 1360 C CA . GLN A 1 178 ? 8.036 -19.542 -37.568 1.00 40.53 178 GLN A CA 1
ATOM 1361 C C . GLN A 1 178 ? 9.105 -20.411 -38.265 1.00 40.53 178 GLN A C 1
ATOM 1363 O O . GLN A 1 178 ? 9.750 -19.954 -39.206 1.00 40.53 178 GLN A O 1
ATOM 1368 N N . ALA A 1 179 ? 9.253 -21.681 -37.865 1.00 43.34 179 ALA A N 1
ATOM 1369 C CA . ALA A 1 179 ? 10.134 -22.649 -38.530 1.00 43.34 179 ALA A CA 1
ATOM 1370 C C . ALA A 1 179 ? 9.501 -23.298 -39.779 1.00 43.34 179 ALA A C 1
ATOM 1372 O O . ALA A 1 179 ? 10.207 -23.857 -40.608 1.00 43.34 179 ALA A O 1
ATOM 1373 N N . PHE A 1 180 ? 8.174 -23.220 -39.935 1.00 43.22 180 PHE A N 1
ATOM 1374 C CA . PHE A 1 180 ? 7.463 -23.806 -41.079 1.00 43.22 180 PHE A CA 1
ATOM 1375 C C . PHE A 1 180 ? 7.436 -22.888 -42.312 1.00 43.22 180 PHE A C 1
ATOM 1377 O O . PHE A 1 180 ? 7.322 -23.366 -43.432 1.00 43.22 180 PHE A O 1
ATOM 1384 N N . TRP A 1 181 ? 7.570 -21.572 -42.119 1.00 35.62 181 TRP A N 1
ATOM 1385 C CA . TRP A 1 181 ? 7.597 -20.585 -43.211 1.00 35.62 181 TRP A CA 1
ATOM 1386 C C . TRP A 1 181 ? 9.015 -20.192 -43.653 1.00 35.62 181 TRP A C 1
ATOM 1388 O O . TRP A 1 181 ? 9.168 -19.323 -44.509 1.00 35.62 181 TRP A O 1
ATOM 1398 N N . THR A 1 182 ? 10.049 -20.808 -43.072 1.00 53.09 182 THR A N 1
ATOM 1399 C CA . THR A 1 182 ? 11.466 -20.525 -43.364 1.00 53.09 182 THR A CA 1
ATOM 1400 C C . THR A 1 182 ? 12.249 -21.740 -43.886 1.00 53.09 182 THR A C 1
ATOM 1402 O O . THR A 1 182 ? 13.475 -21.669 -43.962 1.00 53.09 182 THR A O 1
ATOM 1405 N N . ALA A 1 183 ? 11.564 -22.816 -44.299 1.00 40.16 183 ALA A N 1
ATOM 1406 C CA . ALA A 1 183 ? 12.153 -23.999 -44.940 1.00 40.16 183 ALA A CA 1
ATOM 1407 C C . ALA A 1 183 ? 11.586 -24.232 -46.347 1.00 40.16 183 ALA A C 1
ATOM 1409 O O . ALA A 1 183 ? 10.363 -24.036 -46.528 1.00 40.16 183 ALA A O 1
#

Organism: Cervus elaphus hippelaphus (NCBI:txid46360)

=== Feature glossary ===
Feature key, reading from the visual/contextual features back to the raw sequence:

Rendered structure images. Structure images are PyMOL renders from six orthogonal camera directions. Cartoon representation draws helices as coils and strands as arrows; sticks shows the backbone as bonds; surface shows the solvent-excluded envelope. Rainbow coloring maps sequence position to hue (blue→red, N→C); chain coloring assigns a distinct color per polypeptide.

Contact-map, Ramachandran, and PAE plots. Three diagnosti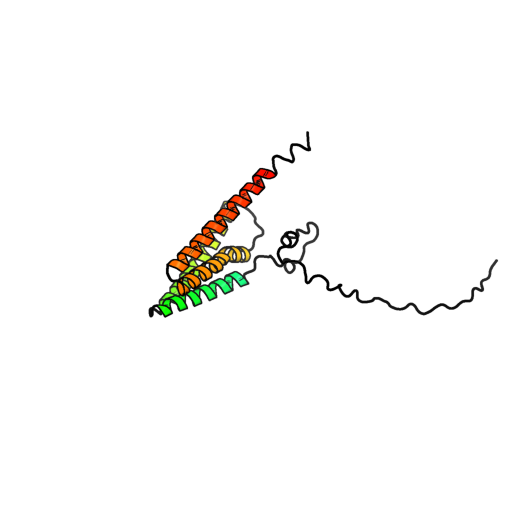c plots accompany the record. The Cα contact map visualizes the tertiary structure as a 2D adjacency matrix (8 Å cutoff, sequence-local contacts suppressed). The Ramachandran plot shows the distribution of backbone (φ, ψ) torsions, with points in the α and β basins reflecting secondary structure content. The PAE plot shows AlphaFold's inter-residue confidence as a color matrix.

InterPro / GO / CATH / organism. The annotation block draws on four external resources. InterPro: which protein families and domains the sequence belongs to. GO: standardized terms for what the protein does, what process it participates in, and where in the cell it acts. CATH: which structural fold it has in the CATH hierarchy. Organism: the species of origin.

Nearest PDB structures. Structural nearest neighbors (via Foldseek easy-search vs the PDB). Reported per hit: target PDB id, E-value, and alignment TM-score. A TM-score above ~0.5 is the conventional threshold for 'same fold'.

Predicted aligned error. Predicted aligned error is AlphaFold's pairwise confidence. Unlike pLDDT (per-residue), PAE is per-residue-pair and captures whether two parts of the structure are correctly placed relative to each other. Units are ångströms of expected positional error.

Solvent-accessible surface area. SASA measures how much of the protein is reachable by solvent. It is computed by rolling a water-sized probe over the atomic surface and summing the exposed area (Å²). Per-residue SASA distinguishes core (buried, low SASA) from surface (exposed, high SASA) residues; total SASA is a whole-molecule size measure.

B-factor. Crystallographic B-factors measure how much each atom's electron density is smeared out, in Å². They rise in mobile loops and surface residues and fall in the buried interior. In AlphaFold models this column is repurposed to hold pLDDT instead.

pLDDT. For AlphaFold models, the B-factor field carries pLDDT — the model's own estimate of local accuracy on a 0–100 scale. Regions with pLDDT<50 should be treated as essentially unmodeled; they often correspond to intrinsically disordered segments.

Backbone torsions (φ/ψ). φ (phi) and ψ (psi) are the two rotatable backbone dihedrals per residue: φ is the C(i-1)–N–Cα–C torsion, ψ is the N–Cα–C–N(i+1) torsion, both in degrees on (−180°, 180°]. α-helical residues cluster near (−60°, −45°); β-strand residues near (−120°, +130°). A Ramachandran plot is simply a scatter of (φ, ψ) for every residue.

Radius of gyration, Cα contacts, bounding box. Radius of gyration (Rg) is the root-mean-square distance of Cα atoms from their centroid — a single number for overall size and compactness. A globular domain of N residues has Rg ≈ 2.2·N^0.38 Å; an extended or disordered chain has a much larger Rg. The Cα contact count is the number of residue pairs whose Cα atoms are within 8 Å and are more than four positions apart in sequence — a standard proxy for tertiary packing density. The bounding box is the smallest axis-aligned box enclosing all Cα atoms.

Secondary structure (3-state, P-SEA). Three-state secondary structure (P-SEA) collapses the eight DSSP classes into helix (a), strand (b), and coil (c). P-SEA assigns these from Cα geometry alone — distances and angles — without requiring backbone oxygens, so it works on any Cα trace.

Secondary structure (8-state, DSSP). Secondary structure is the local, repeating backbone conformation. DSSP classifies it into eight states by reading the hydrogen-bond network: three helix types (H, G, I), two β types (E, B), two non-regular types (T, S), and unstructured coil (-).

Foldseek 3Di. The Foldseek 3Di string encodes local tertiary geometry as a 20-letter alphabet — one character per residue — derived from the relative positions of nearby Cα atoms. Unlike the amino-acid sequence, 3Di is a direct function of the 3D structure, so two proteins with the same fold have similar 3Di strings even at low sequence identity.

mmCIF coordinates. Structure coordinates are given as an mmCIF _atom_site loop: one row per atom with element, residue name, chain id, sequence number, and x/y/z position in Å. Only the four main-chain atoms per residue are included here; side chains are omitted to keep the record compact.

Sequence. This is the polypeptide sequence — one letter per residue, N-terminus first. Length ranges from a few dozen residues for small domains to over a thousand for large multi-domain proteins.